Protein AF-A0A9P0NUG5-F1 (afdb_monomer_lite)

Structure (mmCIF, N/CA/C/O backbone):
data_AF-A0A9P0NUG5-F1
#
_entry.id   AF-A0A9P0NUG5-F1
#
loop_
_atom_site.group_PDB
_atom_site.id
_atom_site.type_symbol
_atom_site.label_atom_id
_atom_site.label_alt_id
_atom_site.label_comp_id
_atom_site.label_asym_id
_atom_site.label_entity_id
_atom_site.label_seq_id
_atom_site.pdbx_PDB_ins_code
_atom_site.Cartn_x
_atom_site.Cartn_y
_atom_site.Cartn_z
_atom_site.occupancy
_atom_site.B_iso_or_equiv
_atom_site.auth_seq_id
_atom_site.auth_comp_id
_atom_site.auth_asym_id
_atom_site.auth_atom_id
_atom_site.pdbx_PDB_model_num
ATOM 1 N N . MET A 1 1 ? 1.525 -8.574 14.057 1.00 65.56 1 MET A N 1
ATOM 2 C CA . MET A 1 1 ? 1.616 -7.328 13.259 1.00 65.56 1 MET A CA 1
ATOM 3 C C . MET A 1 1 ? 2.866 -7.326 12.382 1.00 65.56 1 MET A C 1
ATOM 5 O O . MET A 1 1 ? 2.707 -7.201 11.180 1.00 65.56 1 MET A O 1
ATOM 9 N N . ILE A 1 2 ? 4.052 -7.615 12.934 1.00 89.06 2 ILE A N 1
ATOM 10 C CA . ILE A 1 2 ? 5.347 -7.604 12.219 1.00 89.06 2 ILE A CA 1
ATOM 11 C C . ILE A 1 2 ? 5.362 -8.439 10.918 1.00 89.06 2 ILE A C 1
ATOM 13 O O . ILE A 1 2 ? 5.774 -7.928 9.884 1.00 89.06 2 ILE A O 1
ATOM 17 N N . TYR A 1 3 ? 4.870 -9.689 10.926 1.00 93.25 3 TYR A N 1
A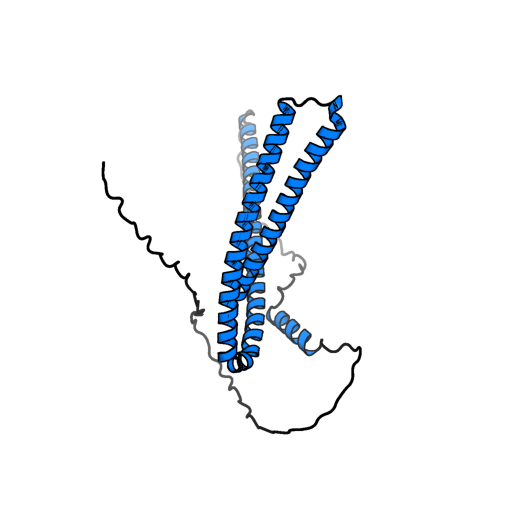TOM 18 C CA . TYR A 1 3 ? 4.825 -10.510 9.700 1.00 93.25 3 TYR A CA 1
ATOM 19 C C . TYR A 1 3 ? 3.891 -9.932 8.628 1.00 93.25 3 TYR A C 1
ATOM 21 O O . TYR A 1 3 ? 4.304 -9.765 7.487 1.00 93.25 3 TYR A O 1
ATOM 29 N N . LYS A 1 4 ? 2.651 -9.570 8.997 1.00 94.31 4 LYS A N 1
ATOM 30 C CA . LYS A 1 4 ? 1.680 -8.980 8.056 1.00 94.31 4 LYS A CA 1
ATOM 31 C C . LYS A 1 4 ? 2.206 -7.681 7.435 1.00 94.31 4 LYS A C 1
ATOM 33 O O . LYS A 1 4 ? 1.981 -7.439 6.255 1.00 94.31 4 LYS A O 1
ATOM 38 N N . GLU A 1 5 ? 2.914 -6.865 8.213 1.00 95.31 5 GLU A N 1
ATOM 39 C CA . GLU A 1 5 ? 3.549 -5.638 7.731 1.00 95.31 5 GLU A CA 1
ATOM 40 C C . GLU A 1 5 ? 4.697 -5.935 6.757 1.00 95.31 5 GLU A C 1
ATOM 42 O O . GLU A 1 5 ? 4.674 -5.444 5.630 1.00 95.31 5 GLU A O 1
ATOM 47 N N . ALA A 1 6 ? 5.632 -6.816 7.128 1.00 95.00 6 ALA A N 1
ATOM 48 C CA . ALA A 1 6 ? 6.731 -7.229 6.253 1.00 95.00 6 ALA A CA 1
ATOM 49 C C . ALA A 1 6 ? 6.233 -7.878 4.946 1.00 95.00 6 ALA A C 1
ATOM 51 O O . ALA A 1 6 ? 6.760 -7.601 3.867 1.00 95.00 6 ALA A O 1
ATOM 52 N N . GLN A 1 7 ? 5.174 -8.689 5.022 1.00 96.12 7 GLN A N 1
ATOM 53 C CA . GLN A 1 7 ? 4.516 -9.289 3.864 1.00 96.12 7 GLN A CA 1
ATOM 54 C C . GLN A 1 7 ? 3.887 -8.218 2.964 1.00 96.12 7 GLN A C 1
ATOM 56 O O . GLN A 1 7 ? 4.091 -8.240 1.748 1.00 96.12 7 GLN A O 1
ATOM 61 N N . ALA A 1 8 ? 3.160 -7.256 3.540 1.00 97.38 8 ALA A N 1
ATOM 62 C CA . ALA A 1 8 ? 2.558 -6.159 2.789 1.00 97.38 8 ALA A CA 1
ATOM 63 C C . ALA A 1 8 ? 3.622 -5.284 2.107 1.00 97.38 8 ALA A C 1
ATOM 65 O O . ALA A 1 8 ? 3.451 -4.897 0.952 1.00 97.38 8 ALA A O 1
ATOM 66 N N . GLU A 1 9 ? 4.737 -4.992 2.779 1.00 96.44 9 GLU A N 1
ATOM 67 C CA . GLU A 1 9 ? 5.870 -4.273 2.189 1.00 96.44 9 GLU A CA 1
ATOM 68 C C . GLU A 1 9 ? 6.534 -5.058 1.056 1.00 96.44 9 GLU A C 1
ATOM 70 O O . GLU A 1 9 ? 6.817 -4.486 0.003 1.00 96.44 9 GLU A O 1
ATOM 75 N N . CYS A 1 10 ? 6.738 -6.366 1.234 1.00 97.56 10 CYS A N 1
ATOM 76 C CA . CYS A 1 10 ? 7.278 -7.236 0.195 1.00 97.56 10 CYS A CA 1
ATOM 77 C C . CYS A 1 10 ? 6.372 -7.252 -1.044 1.00 97.56 10 CYS A C 1
ATOM 79 O O . CYS A 1 10 ? 6.857 -7.093 -2.165 1.00 97.56 10 CYS A O 1
ATOM 81 N N . GLN A 1 11 ? 5.054 -7.376 -0.860 1.00 97.69 11 GLN A N 1
ATOM 82 C CA . GLN A 1 11 ? 4.080 -7.315 -1.953 1.00 97.69 11 GLN A CA 1
ATOM 83 C C . GLN A 1 11 ? 4.097 -5.953 -2.657 1.00 97.69 11 GLN A C 1
ATOM 85 O O . GLN A 1 11 ? 4.064 -5.889 -3.888 1.00 97.69 11 GLN A O 1
ATOM 90 N N . ARG A 1 12 ? 4.206 -4.860 -1.893 1.00 98.06 12 ARG A N 1
ATOM 91 C CA . ARG A 1 12 ? 4.305 -3.499 -2.436 1.00 98.06 12 ARG A CA 1
ATOM 92 C C . ARG A 1 12 ? 5.574 -3.331 -3.275 1.00 98.06 12 ARG A C 1
ATOM 94 O O . ARG A 1 12 ? 5.495 -2.851 -4.403 1.00 98.06 12 ARG A O 1
ATOM 101 N N . ALA A 1 13 ? 6.721 -3.792 -2.774 1.00 97.75 13 ALA A N 1
ATOM 102 C CA . ALA A 1 13 ? 7.990 -3.771 -3.499 1.00 97.75 13 ALA A CA 1
ATOM 103 C C . ALA A 1 13 ? 7.951 -4.653 -4.761 1.00 97.75 13 ALA A C 1
ATOM 105 O O . ALA A 1 13 ? 8.431 -4.243 -5.817 1.00 97.75 13 ALA A O 1
ATOM 106 N N . ALA A 1 14 ? 7.306 -5.823 -4.696 1.00 98.19 14 ALA A N 1
ATOM 107 C CA . ALA A 1 14 ? 7.096 -6.691 -5.854 1.00 98.19 14 ALA A CA 1
ATOM 108 C C . ALA A 1 14 ? 6.248 -6.008 -6.940 1.00 98.19 14 ALA A C 1
ATOM 110 O O . ALA A 1 14 ? 6.563 -6.095 -8.128 1.00 98.19 14 ALA A O 1
ATOM 111 N N . ALA A 1 15 ? 5.178 -5.309 -6.545 1.00 98.25 15 ALA A N 1
ATOM 112 C CA . ALA A 1 15 ? 4.336 -4.552 -7.467 1.00 98.25 15 ALA A CA 1
ATOM 113 C C . ALA A 1 15 ? 5.106 -3.397 -8.129 1.00 98.25 15 ALA A C 1
ATOM 115 O O . ALA A 1 15 ? 4.985 -3.197 -9.339 1.00 98.25 15 ALA A O 1
ATOM 116 N N . LEU A 1 16 ? 5.941 -2.683 -7.364 1.00 98.06 16 LEU A N 1
ATOM 117 C CA . LEU A 1 16 ? 6.812 -1.630 -7.892 1.00 98.06 16 LEU A CA 1
ATOM 118 C C . LEU A 1 16 ? 7.826 -2.179 -8.897 1.00 98.06 16 LEU A C 1
ATOM 120 O O . LEU A 1 16 ? 7.937 -1.633 -9.991 1.00 98.06 16 LEU A O 1
ATOM 124 N N . TYR A 1 17 ? 8.487 -3.296 -8.585 1.00 98.44 17 TYR A N 1
ATOM 125 C CA . TYR A 1 17 ? 9.415 -3.944 -9.512 1.00 98.44 17 TYR A CA 1
ATOM 126 C C . TYR A 1 17 ? 8.726 -4.373 -10.816 1.00 98.44 17 TYR A C 1
ATOM 128 O O . TYR A 1 17 ? 9.234 -4.105 -11.904 1.00 98.44 17 TYR A O 1
ATOM 136 N N . LYS A 1 18 ? 7.528 -4.971 -10.736 1.00 98.12 18 LYS A N 1
ATOM 137 C CA . LYS A 1 18 ? 6.731 -5.323 -11.925 1.00 98.12 18 LYS A CA 1
ATOM 138 C C . LYS A 1 18 ? 6.379 -4.094 -12.763 1.00 98.12 18 LYS A C 1
ATOM 140 O O . LYS A 1 18 ? 6.489 -4.137 -13.987 1.00 98.12 18 LYS A O 1
ATOM 145 N N . LYS A 1 19 ? 5.984 -2.995 -12.113 1.00 98.38 19 LYS A N 1
ATOM 146 C CA . LYS A 1 19 ? 5.697 -1.726 -12.790 1.00 98.38 19 LYS A CA 1
ATOM 147 C C . LYS A 1 19 ? 6.946 -1.174 -13.481 1.00 98.38 19 LYS A C 1
ATOM 149 O O . LYS A 1 19 ? 6.876 -0.872 -14.668 1.00 98.38 19 LYS A O 1
ATOM 154 N N . ALA A 1 20 ? 8.079 -1.093 -12.782 1.00 98.12 20 ALA A N 1
ATOM 155 C CA . ALA A 1 20 ? 9.349 -0.622 -13.337 1.00 98.12 20 ALA A CA 1
ATOM 156 C C . ALA A 1 20 ? 9.814 -1.496 -14.514 1.00 98.12 20 ALA A C 1
ATOM 158 O O . ALA A 1 20 ? 10.244 -0.983 -15.546 1.00 98.12 20 ALA A O 1
ATOM 159 N N . HIS A 1 21 ? 9.629 -2.815 -14.413 1.00 98.00 21 HIS A N 1
ATOM 160 C CA . HIS A 1 21 ? 9.889 -3.741 -15.509 1.00 98.00 21 HIS A CA 1
ATOM 161 C C . HIS A 1 21 ? 9.030 -3.441 -16.744 1.00 98.00 21 HIS A C 1
ATOM 163 O O . HIS A 1 21 ? 9.550 -3.420 -17.860 1.00 98.00 21 HIS A O 1
ATOM 169 N N . GLY A 1 22 ? 7.731 -3.192 -16.555 1.00 97.94 22 GLY A N 1
ATOM 170 C CA . GLY A 1 22 ? 6.824 -2.801 -17.635 1.00 97.94 22 GLY A CA 1
ATOM 171 C C . GLY A 1 22 ? 7.215 -1.472 -18.287 1.00 97.94 22 GLY A C 1
ATOM 172 O O . GLY A 1 22 ? 7.243 -1.380 -19.510 1.00 97.94 22 GLY A O 1
ATOM 173 N N . VAL A 1 23 ? 7.590 -0.469 -17.488 1.00 98.00 23 VAL A N 1
ATOM 174 C CA . VAL A 1 23 ? 8.047 0.840 -17.989 1.00 98.00 23 VAL A CA 1
ATOM 175 C C . VAL A 1 23 ? 9.317 0.700 -18.826 1.00 98.00 23 VAL A C 1
ATOM 177 O O . VAL A 1 23 ? 9.388 1.242 -19.924 1.00 98.00 23 VAL A O 1
ATOM 180 N N . HIS A 1 24 ? 10.299 -0.066 -18.353 1.00 98.25 24 HIS A N 1
ATOM 181 C CA . HIS A 1 24 ? 11.524 -0.315 -19.106 1.00 98.25 24 HIS A CA 1
ATOM 182 C C . HIS A 1 24 ? 11.261 -1.073 -20.421 1.00 98.25 24 HIS A C 1
ATOM 184 O O . HIS A 1 24 ? 11.857 -0.743 -21.446 1.00 98.25 24 HIS A O 1
ATOM 190 N N . ALA A 1 25 ? 10.346 -2.049 -20.423 1.00 98.00 25 ALA A N 1
ATOM 191 C CA . ALA A 1 25 ? 9.944 -2.740 -21.649 1.00 98.00 25 ALA A CA 1
ATOM 192 C C . ALA A 1 25 ? 9.296 -1.776 -22.662 1.00 98.00 25 ALA A C 1
ATOM 194 O O . ALA A 1 25 ? 9.710 -1.747 -23.818 1.00 98.00 25 ALA A O 1
ATOM 195 N N . ALA A 1 26 ? 8.364 -0.931 -22.213 1.00 97.38 26 ALA A N 1
ATOM 196 C CA . ALA A 1 26 ? 7.718 0.077 -23.056 1.00 97.38 26 ALA A CA 1
ATOM 197 C C . ALA A 1 26 ? 8.706 1.137 -23.581 1.00 97.38 26 ALA A C 1
ATOM 199 O O . ALA A 1 26 ? 8.614 1.569 -24.730 1.00 97.38 26 ALA A O 1
ATOM 200 N N . ALA A 1 27 ? 9.686 1.544 -22.768 1.00 96.81 27 ALA A N 1
ATOM 201 C CA . ALA A 1 27 ? 10.736 2.467 -23.194 1.00 96.81 27 ALA A CA 1
ATOM 202 C C . ALA A 1 27 ? 11.602 1.856 -24.309 1.00 96.81 27 ALA A C 1
ATOM 204 O O . ALA A 1 27 ? 11.884 2.524 -25.303 1.00 96.81 27 ALA A O 1
ATOM 205 N N . LYS A 1 28 ? 11.973 0.573 -24.185 1.00 97.38 28 LYS A N 1
ATOM 206 C CA . LYS A 1 28 ? 12.703 -0.155 -25.235 1.00 97.38 28 LYS A CA 1
ATOM 207 C C . LYS A 1 28 ? 11.899 -0.283 -26.522 1.00 97.38 28 LYS A C 1
ATOM 209 O O . LYS A 1 28 ? 12.444 -0.059 -27.597 1.00 97.38 28 LYS A O 1
ATOM 214 N N . GLU A 1 29 ? 10.614 -0.601 -26.412 1.00 96.38 29 GLU A N 1
ATOM 215 C CA . GLU A 1 29 ? 9.709 -0.655 -27.561 1.00 96.38 29 GLU A CA 1
ATOM 216 C C . GLU A 1 29 ? 9.595 0.712 -28.249 1.00 96.38 29 GLU A C 1
ATOM 218 O O . GLU A 1 29 ? 9.634 0.790 -29.471 1.00 96.38 29 GLU A O 1
ATOM 223 N N . THR A 1 30 ? 9.552 1.803 -27.479 1.00 94.19 30 THR A N 1
ATOM 224 C CA . THR A 1 30 ? 9.513 3.168 -28.027 1.00 94.19 30 THR A CA 1
ATOM 225 C C . THR A 1 30 ? 10.749 3.477 -28.876 1.00 94.19 30 THR A C 1
ATOM 227 O O . THR A 1 30 ? 10.608 4.027 -29.966 1.00 94.19 30 THR A O 1
ATOM 230 N N . VAL A 1 31 ? 11.948 3.104 -28.408 1.00 94.38 31 VAL A N 1
ATOM 231 C CA . VAL A 1 31 ? 13.190 3.265 -29.187 1.00 94.38 31 VAL A CA 1
ATOM 232 C C . VAL A 1 31 ? 13.157 2.389 -30.437 1.00 94.38 31 VAL A C 1
ATOM 234 O O . VAL A 1 31 ? 13.387 2.895 -31.530 1.00 94.38 31 VAL A O 1
ATOM 237 N N . ALA A 1 32 ? 12.792 1.113 -30.301 1.00 94.50 32 ALA A N 1
ATOM 238 C CA . ALA A 1 32 ? 12.730 0.185 -31.429 1.00 94.50 32 ALA A CA 1
ATOM 239 C C . ALA A 1 32 ? 11.743 0.643 -32.520 1.00 94.50 32 ALA A C 1
ATOM 241 O O . ALA A 1 32 ? 12.058 0.586 -33.706 1.00 94.50 32 ALA A O 1
ATOM 242 N N . LEU A 1 33 ? 10.567 1.150 -32.135 1.00 93.06 33 LEU A N 1
ATOM 243 C CA . LEU A 1 33 ? 9.580 1.696 -33.070 1.00 93.06 33 LEU A CA 1
ATOM 244 C C . LEU A 1 33 ? 10.059 2.999 -33.719 1.00 93.06 33 LEU A C 1
ATOM 246 O O . LEU A 1 33 ? 9.789 3.228 -34.898 1.00 93.06 33 LEU A O 1
ATOM 250 N N . ALA A 1 34 ? 10.761 3.856 -32.973 1.00 90.12 34 ALA A N 1
ATOM 251 C CA . ALA A 1 34 ? 11.347 5.075 -33.524 1.00 90.12 34 ALA A CA 1
ATOM 252 C C . ALA A 1 34 ? 12.429 4.751 -34.567 1.00 90.12 34 ALA A C 1
ATOM 254 O O . ALA A 1 34 ? 12.426 5.335 -35.651 1.00 90.12 34 ALA A O 1
ATOM 255 N N . GLU A 1 35 ? 13.302 3.783 -34.273 1.00 90.19 35 GLU A N 1
ATOM 256 C CA . GLU A 1 35 ? 14.305 3.273 -35.210 1.00 90.19 35 GLU A CA 1
ATOM 257 C C . GLU A 1 35 ? 13.640 2.666 -36.447 1.00 90.19 35 GLU A C 1
ATOM 259 O O . GLU A 1 35 ? 13.972 3.054 -37.563 1.00 90.19 35 GLU A O 1
ATOM 264 N N . GLN A 1 36 ? 12.652 1.782 -36.272 1.00 91.94 36 GLN A N 1
ATOM 265 C CA . GLN A 1 36 ? 11.925 1.163 -37.382 1.00 91.94 36 GLN A CA 1
ATOM 266 C C . GLN A 1 36 ? 11.295 2.210 -38.309 1.00 91.94 36 GLN A C 1
ATOM 268 O O . GLN A 1 36 ? 11.502 2.157 -39.520 1.00 91.94 36 GLN A O 1
ATOM 273 N N . ARG A 1 37 ? 10.579 3.197 -37.758 1.00 88.81 37 ARG A N 1
ATOM 274 C CA . ARG A 1 37 ? 9.955 4.259 -38.563 1.00 88.81 37 ARG A CA 1
ATOM 275 C C . ARG A 1 37 ? 10.974 5.108 -39.312 1.00 88.81 37 ARG A C 1
ATOM 277 O O . ARG A 1 37 ? 10.716 5.518 -40.439 1.00 88.81 37 ARG A O 1
ATOM 284 N N . PHE A 1 38 ? 12.129 5.364 -38.703 1.00 87.62 38 PHE A N 1
ATOM 285 C CA . PHE A 1 38 ? 13.215 6.060 -39.384 1.00 87.62 38 PHE A CA 1
ATOM 286 C C . PHE A 1 38 ? 13.778 5.232 -40.542 1.00 87.62 38 PHE A C 1
ATOM 288 O O . PHE A 1 38 ? 14.060 5.787 -41.598 1.00 87.62 38 PHE A O 1
ATOM 295 N N . LEU A 1 39 ? 13.902 3.907 -40.378 1.00 87.38 39 LEU A N 1
ATOM 296 C CA . LEU A 1 39 ? 14.322 3.005 -41.454 1.00 87.38 39 LEU A CA 1
ATOM 297 C C . LEU A 1 39 ? 13.317 2.964 -42.615 1.00 87.38 39 LEU A C 1
ATOM 299 O O . LEU A 1 39 ? 13.739 2.939 -43.768 1.00 87.38 39 LEU A O 1
ATOM 303 N N . GLU A 1 40 ? 12.019 2.956 -42.311 1.00 89.56 40 GLU A N 1
ATOM 304 C CA . GLU A 1 40 ? 10.932 2.923 -43.299 1.00 89.56 40 GLU A CA 1
ATOM 305 C C . GLU A 1 40 ? 10.834 4.225 -44.112 1.00 89.56 40 GLU A C 1
ATOM 307 O O . GLU A 1 40 ? 10.564 4.172 -45.307 1.00 89.56 40 GLU A O 1
ATOM 312 N N . ASN A 1 41 ? 11.128 5.378 -43.499 1.00 85.94 41 ASN A N 1
ATOM 313 C CA . ASN A 1 41 ? 11.047 6.700 -44.134 1.00 85.94 41 ASN A CA 1
ATOM 314 C C . ASN A 1 41 ? 12.420 7.279 -44.523 1.00 85.94 41 ASN A C 1
ATOM 316 O O . ASN A 1 41 ? 12.572 8.498 -44.604 1.00 85.94 41 ASN A O 1
ATOM 320 N N . ARG A 1 42 ? 13.433 6.434 -44.765 1.00 79.56 42 ARG A N 1
ATOM 321 C CA . ARG A 1 42 ? 14.815 6.870 -45.076 1.00 79.56 42 ARG A CA 1
ATOM 322 C C . ARG A 1 42 ? 14.932 7.814 -46.274 1.00 79.56 42 ARG A C 1
ATOM 324 O O . ARG A 1 42 ? 15.875 8.597 -46.326 1.00 79.56 42 ARG A O 1
ATOM 331 N N . ASP A 1 43 ? 14.005 7.723 -47.223 1.00 80.00 43 ASP A N 1
ATOM 332 C CA . ASP A 1 43 ? 14.013 8.551 -48.432 1.00 80.00 43 ASP A CA 1
ATOM 333 C C . ASP A 1 43 ? 13.468 9.970 -48.174 1.00 80.00 43 ASP A C 1
ATOM 335 O O . ASP A 1 43 ? 13.821 10.910 -48.886 1.00 80.00 43 ASP A O 1
ATOM 339 N N . GLU A 1 44 ? 12.645 10.144 -47.133 1.00 80.56 44 GLU A N 1
ATOM 340 C CA . GLU A 1 44 ? 12.032 11.426 -46.757 1.00 80.56 44 GLU A CA 1
ATOM 341 C C . GLU A 1 44 ? 12.713 12.075 -45.546 1.00 80.56 44 GLU A C 1
ATOM 343 O O . GLU A 1 44 ? 12.769 13.302 -45.442 1.00 80.56 44 GLU A O 1
ATOM 348 N N . TRP A 1 45 ? 13.211 11.272 -44.604 1.00 80.88 45 TRP A N 1
ATOM 349 C CA . TRP A 1 45 ? 13.761 11.744 -43.336 1.00 80.88 45 TRP A CA 1
ATOM 350 C C . TRP A 1 45 ? 15.288 11.712 -43.364 1.00 80.88 45 TRP A C 1
ATOM 352 O O . TRP A 1 45 ? 15.908 10.685 -43.627 1.00 80.88 45 TRP A O 1
ATOM 362 N N . GLN A 1 46 ? 15.904 12.851 -43.046 1.00 79.00 46 GLN A N 1
ATOM 363 C CA . GLN A 1 46 ? 17.351 12.960 -42.876 1.00 79.00 46 GLN A CA 1
ATOM 364 C C . GLN A 1 46 ? 17.726 12.729 -41.410 1.00 79.00 46 GLN A C 1
ATOM 366 O O . GLN A 1 46 ? 16.974 13.081 -40.503 1.00 79.00 46 GLN A O 1
ATOM 371 N N . PHE A 1 47 ? 18.912 12.166 -41.172 1.00 81.12 47 PHE A N 1
ATOM 372 C CA . PHE A 1 47 ? 19.500 12.103 -39.832 1.00 81.12 47 PHE A CA 1
ATOM 373 C C . PHE A 1 47 ? 20.002 13.504 -39.444 1.00 81.12 47 PHE A C 1
ATOM 375 O O . PHE A 1 47 ? 21.169 13.838 -39.644 1.00 81.12 47 PHE A O 1
ATOM 382 N N . ASP A 1 48 ? 19.094 14.358 -38.981 1.00 89.25 48 ASP A N 1
ATOM 383 C CA . ASP A 1 48 ? 19.380 15.736 -38.594 1.00 89.25 48 ASP A CA 1
ATOM 384 C C . ASP A 1 48 ? 19.611 15.882 -37.078 1.00 89.25 48 ASP A C 1
ATOM 386 O O . ASP A 1 48 ? 19.486 14.933 -36.298 1.00 89.25 48 ASP A O 1
ATOM 390 N N . ASN A 1 49 ? 19.975 17.092 -36.641 1.00 90.06 49 ASN A N 1
ATOM 391 C CA . ASN A 1 49 ? 20.237 17.357 -35.224 1.00 90.06 49 ASN A CA 1
ATOM 392 C C . ASN A 1 49 ? 19.000 17.108 -34.341 1.00 90.06 49 ASN A C 1
ATOM 394 O O . ASN A 1 49 ? 19.147 16.609 -33.229 1.00 90.06 49 ASN A O 1
ATOM 398 N N . ALA A 1 50 ? 17.789 17.398 -34.830 1.00 89.62 50 ALA A N 1
ATOM 399 C CA . ALA A 1 50 ? 16.558 17.204 -34.064 1.00 89.62 50 ALA A CA 1
ATOM 400 C C . ALA A 1 50 ? 16.248 15.713 -33.847 1.00 89.62 50 ALA A C 1
ATOM 402 O O . ALA A 1 50 ? 15.838 15.306 -32.755 1.00 89.62 50 ALA A O 1
ATOM 403 N N . TRP A 1 51 ? 16.482 14.875 -34.860 1.00 88.25 51 TRP A N 1
ATOM 404 C CA . TRP A 1 51 ? 16.309 13.432 -34.742 1.00 88.25 51 TRP A CA 1
ATOM 405 C C . TRP A 1 51 ? 17.380 12.793 -33.851 1.00 88.25 51 TRP A C 1
ATOM 407 O O . TRP A 1 51 ? 17.065 11.944 -33.015 1.00 88.25 51 TRP A O 1
ATOM 417 N N . GLN A 1 52 ? 18.630 13.253 -33.951 1.00 91.44 52 GLN A N 1
ATOM 418 C CA . GLN A 1 52 ? 19.703 12.815 -33.057 1.00 91.44 52 GLN A CA 1
ATOM 419 C C . GLN A 1 52 ? 19.390 13.153 -31.588 1.00 91.44 52 GLN A C 1
ATOM 421 O O . GLN A 1 52 ? 19.571 12.311 -30.706 1.00 91.44 52 GLN A O 1
ATOM 426 N N . GLU A 1 53 ? 18.874 14.353 -31.310 1.00 93.19 53 GLU A N 1
ATOM 427 C CA . GLU A 1 53 ? 18.422 14.749 -29.969 1.00 93.19 53 GLU A CA 1
ATOM 428 C C . GLU A 1 53 ? 17.259 13.881 -29.464 1.00 93.19 53 GLU A C 1
ATOM 430 O O . GLU A 1 53 ? 17.285 13.429 -28.315 1.00 93.19 53 GLU A O 1
ATOM 435 N N . MET A 1 54 ? 16.274 13.577 -30.319 1.00 92.69 54 MET A N 1
ATOM 436 C CA . MET A 1 54 ? 15.169 12.671 -29.982 1.00 92.69 54 MET A CA 1
ATOM 437 C C . MET A 1 54 ? 15.682 11.287 -29.563 1.00 92.69 54 MET A C 1
ATOM 439 O O . MET A 1 54 ? 15.273 10.767 -28.520 1.00 92.69 54 MET A O 1
ATOM 443 N N . LEU A 1 55 ? 16.586 10.697 -30.351 1.00 91.06 55 LEU A N 1
ATOM 444 C CA . LEU A 1 55 ? 17.134 9.368 -30.080 1.00 91.06 55 LEU A CA 1
ATOM 445 C C . LEU A 1 55 ? 17.986 9.358 -28.807 1.00 91.06 55 LEU A C 1
ATOM 447 O O . LEU A 1 55 ? 17.875 8.435 -27.997 1.00 91.06 55 LEU A O 1
ATOM 451 N N . ASN A 1 56 ? 18.777 10.409 -28.580 1.00 93.94 56 ASN A N 1
ATOM 452 C CA . ASN A 1 56 ? 19.542 10.580 -27.347 1.00 93.94 56 ASN A CA 1
ATOM 453 C C . ASN A 1 56 ? 18.620 10.626 -26.122 1.00 93.94 56 ASN A C 1
ATOM 455 O O . ASN A 1 56 ? 18.858 9.912 -25.147 1.00 93.94 56 ASN A O 1
ATOM 459 N N . HIS A 1 57 ? 17.530 11.398 -26.180 1.00 95.12 57 HIS A N 1
ATOM 460 C CA . HIS A 1 57 ? 16.542 11.445 -25.102 1.00 95.12 57 HIS A CA 1
ATOM 461 C C . HIS A 1 57 ? 15.841 10.106 -24.876 1.00 95.12 57 HIS A C 1
ATOM 463 O O . HIS A 1 57 ? 15.660 9.695 -23.728 1.00 95.12 57 HIS A O 1
ATOM 469 N N . ALA A 1 58 ? 15.447 9.413 -25.943 1.00 94.56 58 ALA A N 1
ATOM 470 C CA . ALA A 1 58 ? 14.820 8.103 -25.831 1.00 94.56 58 ALA A CA 1
ATOM 471 C C . ALA A 1 58 ? 15.787 7.072 -25.215 1.00 94.56 58 ALA A C 1
ATOM 473 O O . ALA A 1 58 ? 15.401 6.316 -24.323 1.00 94.56 58 ALA A O 1
ATOM 474 N N . THR A 1 59 ? 17.064 7.116 -25.599 1.00 94.44 59 THR A N 1
ATOM 475 C CA . THR A 1 59 ? 18.131 6.267 -25.046 1.00 94.44 59 THR A CA 1
ATOM 476 C C . THR A 1 59 ? 18.385 6.560 -23.567 1.00 94.44 59 THR A C 1
ATOM 478 O O . THR A 1 59 ? 18.462 5.630 -22.763 1.00 94.44 59 THR A O 1
ATOM 481 N N . MET A 1 60 ? 18.445 7.840 -23.179 1.00 96.19 60 MET A N 1
ATOM 482 C CA . MET A 1 60 ? 18.520 8.250 -21.772 1.00 96.19 60 MET A CA 1
ATOM 483 C C . MET A 1 60 ? 17.351 7.680 -20.964 1.00 96.19 60 MET A C 1
ATOM 485 O O . MET A 1 60 ? 17.574 7.066 -19.927 1.00 96.19 60 MET A O 1
ATOM 489 N N . LYS A 1 61 ? 16.115 7.792 -21.469 1.00 96.94 61 LYS A N 1
ATOM 490 C CA . LYS A 1 61 ? 14.924 7.253 -20.791 1.00 96.94 61 LYS A CA 1
ATOM 491 C C . LYS A 1 61 ? 14.959 5.734 -20.633 1.00 96.94 61 LYS A C 1
ATOM 493 O O . LYS A 1 61 ? 14.517 5.222 -19.608 1.00 96.94 61 LYS A O 1
ATOM 498 N N . VAL A 1 62 ? 15.484 4.997 -21.616 1.00 97.88 62 VAL A N 1
ATOM 499 C CA . VAL A 1 62 ? 15.688 3.543 -21.485 1.00 97.88 62 VAL A CA 1
ATOM 500 C C . VAL A 1 62 ? 16.704 3.237 -20.386 1.00 97.88 62 VAL A C 1
ATOM 502 O O . VAL A 1 62 ? 16.485 2.321 -19.594 1.00 97.88 62 VAL A O 1
ATOM 505 N N . MET A 1 63 ? 17.789 4.010 -20.310 1.00 97.62 63 MET A N 1
ATOM 506 C CA . MET A 1 63 ? 18.814 3.851 -19.279 1.00 97.62 63 MET A CA 1
ATOM 507 C C . MET A 1 63 ? 18.271 4.162 -17.877 1.00 97.62 63 MET A C 1
ATOM 509 O O . MET A 1 63 ? 18.479 3.373 -16.957 1.00 97.62 63 MET A O 1
ATOM 513 N N . GLU A 1 64 ? 17.523 5.257 -17.723 1.00 97.88 64 GLU A N 1
ATOM 514 C CA . GLU A 1 64 ? 16.829 5.618 -16.481 1.00 97.88 64 GLU A CA 1
ATOM 515 C C . GLU A 1 64 ? 15.851 4.517 -16.049 1.00 97.88 64 GLU A C 1
ATOM 517 O O . GLU A 1 64 ? 15.871 4.082 -14.897 1.00 97.88 64 GLU A O 1
ATOM 522 N N . ALA A 1 65 ? 15.041 4.004 -16.980 1.00 97.88 65 ALA A N 1
ATOM 523 C CA . ALA A 1 65 ? 14.083 2.942 -16.693 1.00 97.88 65 ALA A CA 1
ATOM 524 C C . ALA A 1 65 ? 14.762 1.611 -16.316 1.00 97.88 65 ALA A C 1
ATOM 526 O O . ALA A 1 65 ? 14.255 0.887 -15.457 1.00 97.88 65 ALA A O 1
ATOM 527 N N . GLU A 1 66 ? 15.909 1.276 -16.919 1.00 97.88 66 GLU A N 1
ATOM 528 C CA . GLU A 1 66 ? 16.692 0.098 -16.521 1.00 97.88 66 GLU A CA 1
ATOM 529 C C . GLU A 1 66 ? 17.320 0.285 -15.131 1.00 97.88 66 GLU A C 1
ATOM 531 O O . GLU A 1 66 ? 17.318 -0.658 -14.336 1.00 97.88 66 GLU A O 1
ATOM 536 N N . ASN A 1 67 ? 17.793 1.492 -14.796 1.00 98.00 67 ASN A N 1
ATOM 537 C CA . ASN A 1 67 ? 18.291 1.785 -13.452 1.00 98.00 67 ASN A CA 1
ATOM 538 C C . ASN A 1 67 ? 17.182 1.641 -12.395 1.00 98.00 67 ASN A C 1
ATOM 540 O O . ASN A 1 67 ? 17.360 0.917 -11.416 1.00 98.00 67 ASN A O 1
ATOM 544 N N . GLU A 1 68 ? 16.006 2.227 -12.634 1.00 97.81 68 GLU A N 1
ATOM 545 C CA . GLU A 1 68 ? 14.834 2.122 -11.751 1.00 97.81 68 GLU A CA 1
ATOM 546 C C . GLU A 1 68 ? 14.381 0.660 -11.574 1.00 97.81 68 GLU A C 1
ATOM 548 O O . GLU A 1 68 ? 14.085 0.196 -10.467 1.00 97.81 68 GLU A O 1
ATOM 553 N N . LYS A 1 69 ? 14.375 -0.127 -12.657 1.00 98.25 69 LYS A N 1
ATOM 554 C CA . LYS A 1 69 ? 14.099 -1.571 -12.603 1.00 98.25 69 LYS A CA 1
ATOM 555 C C . LYS A 1 69 ? 15.148 -2.315 -11.769 1.00 98.25 69 LYS A C 1
ATOM 557 O O . LYS A 1 69 ? 14.792 -3.213 -11.004 1.00 98.25 69 LYS A O 1
ATOM 562 N N . ALA A 1 70 ? 16.429 -1.974 -11.897 1.00 98.19 70 ALA A N 1
ATOM 563 C CA . ALA A 1 70 ? 17.491 -2.600 -11.117 1.00 98.19 70 ALA A CA 1
ATOM 564 C C . ALA A 1 70 ? 17.387 -2.249 -9.622 1.00 98.19 70 ALA A C 1
ATOM 566 O O . ALA A 1 70 ? 17.520 -3.130 -8.771 1.00 98.19 70 ALA A O 1
ATOM 567 N N . GLU A 1 71 ? 17.124 -0.988 -9.284 1.00 97.94 71 GLU A N 1
ATOM 568 C CA . GLU A 1 71 ? 16.945 -0.530 -7.902 1.00 97.94 71 GLU A CA 1
ATOM 569 C C . GLU A 1 71 ? 15.712 -1.152 -7.241 1.00 97.94 71 GLU A C 1
ATOM 571 O O . GLU A 1 71 ? 15.834 -1.772 -6.179 1.00 97.94 71 GLU A O 1
ATOM 576 N N . SER A 1 72 ? 14.553 -1.090 -7.901 1.00 97.75 72 SER A N 1
ATOM 577 C CA . SER A 1 72 ? 13.321 -1.724 -7.414 1.00 97.75 72 SER A CA 1
ATOM 578 C C . SER A 1 72 ? 13.459 -3.246 -7.281 1.00 97.75 72 SER A C 1
ATOM 580 O O . SER A 1 72 ? 12.933 -3.832 -6.333 1.00 97.75 72 SER A O 1
ATOM 582 N N . GLY A 1 73 ? 14.233 -3.893 -8.160 1.00 98.06 73 GLY A N 1
ATOM 583 C CA . GLY A 1 73 ? 14.559 -5.317 -8.060 1.00 98.06 73 GLY A CA 1
ATOM 584 C C . GLY A 1 73 ? 15.384 -5.655 -6.816 1.00 98.06 73 GLY A C 1
ATOM 585 O O . GLY A 1 73 ? 15.052 -6.598 -6.091 1.00 98.06 73 GLY A O 1
ATOM 586 N N . ARG A 1 74 ? 16.421 -4.859 -6.518 1.00 98.25 74 ARG A N 1
ATOM 587 C CA . ARG A 1 74 ? 17.233 -5.021 -5.297 1.00 98.25 74 ARG A CA 1
ATOM 588 C C . ARG A 1 74 ? 16.403 -4.796 -4.033 1.00 98.25 74 ARG A C 1
ATOM 590 O O . ARG A 1 74 ? 16.556 -5.546 -3.071 1.00 98.25 74 ARG A O 1
ATOM 597 N N . GLU A 1 75 ? 15.527 -3.790 -4.023 1.00 97.75 75 GLU A N 1
ATOM 598 C CA . GLU A 1 75 ? 14.648 -3.522 -2.878 1.00 97.75 75 GLU A CA 1
ATOM 599 C C . GLU A 1 75 ? 13.632 -4.644 -2.659 1.00 97.75 75 GLU A C 1
ATOM 601 O O . GLU A 1 75 ? 13.483 -5.118 -1.532 1.00 97.75 75 GLU A O 1
ATOM 606 N N . HIS A 1 76 ? 12.999 -5.144 -3.723 1.00 98.31 76 HIS A N 1
ATOM 607 C CA . HIS A 1 76 ? 12.113 -6.302 -3.629 1.00 98.31 76 HIS A CA 1
ATOM 608 C C . HIS A 1 76 ? 12.838 -7.521 -3.046 1.00 98.31 76 HIS A C 1
ATOM 610 O O . HIS A 1 76 ? 12.330 -8.139 -2.114 1.00 98.31 76 HIS A O 1
ATOM 616 N N . GLN A 1 77 ? 14.049 -7.832 -3.519 1.00 98.19 77 GLN A N 1
ATOM 617 C CA . GLN A 1 77 ? 14.830 -8.953 -2.993 1.00 98.19 77 GLN A CA 1
ATOM 618 C C . GLN A 1 77 ? 15.178 -8.774 -1.508 1.00 98.19 77 GLN A C 1
ATOM 620 O O . GLN A 1 77 ? 15.076 -9.722 -0.726 1.00 98.19 77 GLN A O 1
ATOM 625 N N . ARG A 1 78 ? 15.560 -7.557 -1.101 1.00 98.25 78 ARG A N 1
ATOM 626 C CA . ARG A 1 78 ? 15.834 -7.224 0.302 1.00 98.25 78 ARG A CA 1
ATOM 627 C C . ARG A 1 78 ? 14.600 -7.462 1.176 1.00 98.25 78 ARG A C 1
ATOM 629 O O . ARG A 1 78 ? 14.710 -8.136 2.198 1.00 98.25 78 ARG A O 1
ATOM 636 N N . ARG A 1 79 ? 13.433 -6.949 0.771 1.00 97.69 79 ARG A N 1
ATOM 637 C CA . ARG A 1 79 ? 12.166 -7.120 1.507 1.00 97.69 79 ARG A CA 1
ATOM 638 C C . ARG A 1 79 ? 11.709 -8.574 1.540 1.00 97.69 79 ARG A C 1
ATOM 640 O O . ARG A 1 79 ? 11.276 -9.036 2.589 1.00 97.69 79 ARG A O 1
ATOM 647 N N . ALA A 1 80 ? 11.870 -9.306 0.439 1.00 97.94 80 ALA A N 1
ATOM 648 C CA . ALA A 1 80 ? 11.548 -10.728 0.368 1.00 97.94 80 ALA A CA 1
ATOM 649 C C . ALA A 1 80 ? 12.380 -11.550 1.358 1.00 97.94 80 ALA A C 1
ATOM 651 O O . ALA A 1 80 ? 11.828 -12.396 2.056 1.00 97.94 80 ALA A O 1
ATOM 652 N N . LYS A 1 81 ? 13.681 -11.254 1.486 1.00 98.00 81 LYS A N 1
ATOM 653 C CA . LYS A 1 81 ? 14.541 -11.905 2.481 1.00 98.00 81 LYS A CA 1
ATOM 654 C C . LYS A 1 81 ? 14.066 -11.631 3.909 1.00 98.00 81 LYS A C 1
ATOM 656 O O . LYS A 1 81 ? 13.907 -12.563 4.683 1.00 98.00 81 LYS A O 1
ATOM 661 N N . ILE A 1 82 ? 13.781 -10.369 4.236 1.00 97.00 82 ILE A N 1
ATOM 662 C CA . ILE A 1 82 ? 13.272 -9.992 5.564 1.00 97.00 82 ILE A CA 1
ATOM 663 C C . ILE A 1 82 ? 11.946 -10.706 5.864 1.00 97.00 82 ILE A C 1
ATOM 665 O O . ILE A 1 82 ? 11.759 -11.219 6.964 1.00 97.00 82 ILE A O 1
ATOM 669 N N . CYS A 1 83 ? 11.035 -10.761 4.889 1.00 97.25 83 CYS A N 1
ATOM 670 C CA . CYS A 1 83 ? 9.758 -11.453 5.035 1.00 97.25 83 CYS A CA 1
ATOM 671 C C . CYS A 1 83 ? 9.957 -12.952 5.302 1.00 97.25 83 CYS A C 1
ATOM 673 O O . CYS A 1 83 ? 9.340 -13.477 6.224 1.00 97.25 83 CYS A O 1
ATOM 675 N N . ALA A 1 84 ? 10.849 -13.612 4.557 1.00 97.38 84 ALA A N 1
ATOM 676 C CA . ALA A 1 84 ? 11.168 -15.026 4.748 1.00 97.38 84 ALA A CA 1
ATOM 677 C C . ALA A 1 84 ? 11.777 -15.303 6.135 1.00 97.38 84 ALA A C 1
ATOM 679 O O . ALA A 1 84 ? 11.325 -16.212 6.827 1.00 97.38 84 ALA A O 1
ATOM 680 N N . ASP A 1 85 ? 12.728 -14.476 6.581 1.00 97.06 85 ASP A N 1
ATOM 681 C CA . ASP A 1 85 ? 13.357 -14.608 7.902 1.00 97.06 85 ASP A CA 1
ATOM 682 C C . ASP A 1 85 ? 12.328 -14.450 9.044 1.00 97.06 85 ASP A C 1
ATOM 684 O O . ASP A 1 85 ? 12.417 -15.108 10.083 1.00 97.06 85 ASP A O 1
ATOM 688 N N . ILE A 1 86 ? 11.346 -13.553 8.883 1.00 96.44 86 ILE A N 1
ATOM 689 C CA . ILE A 1 86 ? 10.260 -13.368 9.859 1.00 96.44 86 ILE A CA 1
ATOM 690 C C . ILE A 1 86 ? 9.288 -14.551 9.819 1.00 96.44 86 ILE A C 1
ATOM 692 O O . ILE A 1 86 ? 8.835 -14.983 10.876 1.00 96.44 86 ILE A O 1
ATOM 696 N N . GLU A 1 87 ? 8.971 -15.070 8.634 1.00 95.94 87 GLU A N 1
ATOM 697 C CA . GLU A 1 87 ? 8.082 -16.223 8.460 1.00 95.94 87 GLU A CA 1
ATOM 698 C C . GLU A 1 87 ? 8.642 -17.477 9.128 1.00 95.94 87 GLU A C 1
ATOM 700 O O . GLU A 1 87 ? 7.924 -18.171 9.843 1.00 95.94 87 GLU A O 1
ATOM 705 N N . GLU A 1 88 ? 9.941 -17.731 8.965 1.00 96.75 88 GLU A N 1
ATOM 706 C CA . GLU A 1 88 ? 10.623 -18.849 9.616 1.00 96.75 88 GLU A CA 1
ATOM 707 C C . GLU A 1 88 ? 10.542 -18.736 11.143 1.00 96.75 88 GLU A C 1
ATOM 709 O O . GLU A 1 88 ? 10.171 -19.691 11.828 1.00 96.75 88 GLU A O 1
ATOM 714 N N . LYS A 1 89 ? 10.823 -17.545 11.687 1.00 95.69 89 LYS A N 1
ATOM 715 C CA . LYS A 1 89 ? 10.707 -17.288 13.130 1.00 95.69 89 LYS A CA 1
ATOM 716 C C . LYS A 1 89 ? 9.274 -17.443 13.623 1.00 95.69 89 LYS A C 1
ATOM 718 O O . LYS A 1 89 ? 9.067 -18.010 14.691 1.00 95.69 89 LYS A O 1
ATOM 723 N N . LEU A 1 90 ? 8.297 -16.946 12.864 1.00 95.19 90 LEU A N 1
ATOM 724 C CA . LEU A 1 90 ? 6.882 -17.079 13.194 1.00 95.19 90 LEU A CA 1
ATOM 725 C C . LEU A 1 90 ? 6.496 -18.555 13.271 1.00 95.19 90 LEU A C 1
ATOM 727 O O . LEU A 1 90 ? 5.964 -18.982 14.289 1.00 95.19 90 LEU A O 1
ATOM 731 N N . LYS A 1 91 ? 6.842 -19.333 12.243 1.00 95.25 91 LYS A N 1
ATOM 732 C CA . LYS A 1 91 ? 6.564 -20.766 12.184 1.00 95.25 91 LYS A CA 1
ATOM 733 C C . LYS A 1 91 ? 7.195 -21.519 13.358 1.00 95.25 91 LYS A C 1
ATOM 735 O O . LYS A 1 91 ? 6.526 -22.321 14.001 1.00 95.25 91 LYS A O 1
ATOM 740 N N . HIS A 1 92 ? 8.454 -21.222 13.685 1.00 95.81 92 HIS A N 1
ATOM 741 C CA . HIS A 1 92 ? 9.151 -21.834 14.823 1.00 95.81 92 HIS A CA 1
ATOM 742 C C . HIS A 1 92 ? 8.458 -21.552 16.161 1.00 95.81 92 HIS A C 1
ATOM 744 O O . HIS A 1 92 ? 8.321 -22.442 17.001 1.00 95.81 92 HIS A O 1
ATOM 750 N N . GLU A 1 93 ? 8.002 -20.318 16.379 1.00 93.75 93 GLU A N 1
ATOM 751 C CA . GLU A 1 93 ? 7.281 -19.962 17.605 1.00 93.75 93 GLU A CA 1
ATOM 752 C C . GLU A 1 93 ? 5.854 -20.531 17.633 1.00 93.75 93 GLU A C 1
ATOM 754 O O . GLU A 1 93 ? 5.385 -20.969 18.685 1.00 93.75 93 GLU A O 1
ATOM 759 N N . GLU A 1 94 ? 5.179 -20.605 16.486 1.00 94.19 94 GLU A N 1
ATOM 760 C CA . GLU A 1 94 ? 3.872 -21.255 16.354 1.00 94.19 94 GLU A CA 1
ATOM 761 C C . GLU A 1 94 ? 3.942 -22.750 16.685 1.00 94.19 94 GLU A C 1
ATOM 763 O O . GLU A 1 94 ? 3.095 -23.253 17.426 1.00 94.19 94 GLU A O 1
ATOM 768 N N . GLU A 1 95 ? 4.973 -23.454 16.217 1.00 95.75 95 GLU A N 1
ATOM 769 C CA . GLU A 1 95 ? 5.189 -24.870 16.527 1.00 95.75 95 GLU A CA 1
ATOM 770 C C . GLU A 1 95 ? 5.402 -25.098 18.034 1.00 95.75 95 GLU A C 1
ATOM 772 O O . GLU A 1 95 ? 4.810 -26.012 18.616 1.00 95.75 95 GLU A O 1
ATOM 777 N N . LYS A 1 96 ? 6.176 -24.234 18.707 1.00 96.06 96 LYS A N 1
ATOM 778 C CA . LYS A 1 96 ? 6.388 -24.315 20.165 1.00 96.06 96 LYS A CA 1
ATOM 779 C C . LYS A 1 96 ? 5.128 -23.999 20.971 1.00 96.06 96 LYS A C 1
ATOM 781 O O . LYS A 1 96 ? 4.871 -24.645 21.989 1.00 96.06 96 LYS A O 1
ATOM 786 N N . ALA A 1 97 ? 4.356 -22.996 20.550 1.00 94.94 97 ALA A N 1
ATOM 787 C CA . ALA A 1 97 ? 3.235 -22.448 21.313 1.00 94.94 97 ALA A CA 1
ATOM 788 C C . ALA A 1 97 ? 1.846 -22.913 20.831 1.00 94.94 97 ALA A C 1
ATOM 790 O O . ALA A 1 97 ? 0.834 -22.464 21.373 1.00 94.94 97 ALA A O 1
ATOM 791 N N . GLY A 1 98 ? 1.755 -23.838 19.869 1.00 95.56 98 GLY A N 1
ATOM 792 C CA . GLY A 1 98 ? 0.507 -24.180 19.169 1.00 95.56 98 GLY A CA 1
ATOM 793 C C . GLY A 1 98 ? -0.688 -24.533 20.067 1.00 95.56 98 GLY A C 1
ATOM 794 O O . GLY A 1 98 ? -1.812 -24.084 19.822 1.00 95.56 98 GLY A O 1
ATOM 795 N N . ARG A 1 99 ? -0.468 -25.267 21.169 1.00 96.25 99 ARG A N 1
ATOM 796 C CA . ARG A 1 99 ? -1.535 -25.587 22.143 1.00 96.25 99 ARG A CA 1
ATOM 797 C C . ARG A 1 99 ? -2.044 -24.351 22.888 1.00 96.25 99 ARG A C 1
ATOM 799 O O . ARG A 1 99 ? -3.247 -24.227 23.104 1.00 96.25 99 ARG A O 1
ATOM 806 N N . ALA A 1 100 ? -1.146 -23.450 23.283 1.00 96.81 100 ALA A N 1
ATOM 807 C CA . ALA A 1 100 ? -1.513 -22.208 23.957 1.00 96.81 100 ALA A CA 1
ATOM 808 C C . ALA A 1 100 ? -2.242 -21.258 22.996 1.00 96.81 100 ALA A C 1
ATOM 810 O O . ALA A 1 100 ? -3.278 -20.710 23.363 1.00 96.81 100 ALA A O 1
ATOM 811 N N . ILE A 1 101 ? -1.765 -21.150 21.749 1.00 95.81 101 ILE A N 1
ATOM 812 C CA . ILE A 1 101 ? -2.421 -20.386 20.676 1.00 95.81 101 ILE A CA 1
ATOM 813 C C . ILE A 1 101 ? -3.852 -20.891 20.459 1.00 95.81 101 ILE A C 1
ATOM 815 O O . ILE A 1 101 ? -4.786 -20.093 20.422 1.00 95.81 101 ILE A O 1
ATOM 819 N N . SER A 1 102 ? -4.041 -22.212 20.384 1.00 96.00 102 SER A N 1
ATOM 820 C CA . SER A 1 102 ? -5.364 -22.816 20.174 1.00 96.00 102 SER A CA 1
ATOM 821 C C . SER A 1 102 ? -6.337 -22.487 21.310 1.00 96.00 102 SER A C 1
ATOM 823 O O . SER A 1 102 ? -7.474 -22.110 21.050 1.00 96.00 102 SER A O 1
ATOM 825 N N . LYS A 1 103 ? -5.883 -22.567 22.569 1.00 97.44 103 LYS A N 1
ATOM 826 C CA . LYS A 1 103 ? -6.706 -22.225 23.742 1.00 97.44 103 LYS A CA 1
ATOM 827 C C . LYS A 1 103 ? -7.030 -20.731 23.823 1.00 97.44 103 LYS A C 1
ATOM 829 O O . LYS A 1 103 ? -8.138 -20.368 24.195 1.00 97.44 103 LYS A O 1
ATOM 834 N N . ALA A 1 104 ? -6.075 -19.866 23.484 1.00 96.88 104 ALA A N 1
ATOM 835 C CA . ALA A 1 104 ? -6.237 -18.417 23.584 1.00 96.88 104 ALA A CA 1
ATOM 836 C C . ALA A 1 104 ? -6.990 -17.791 22.396 1.00 96.88 104 ALA A C 1
ATOM 838 O O . ALA A 1 104 ? -7.351 -16.618 22.463 1.00 96.88 104 ALA A O 1
ATOM 839 N N . ARG A 1 105 ? -7.233 -18.541 21.312 1.00 96.56 105 ARG A N 1
ATOM 840 C CA . ARG A 1 105 ? -7.843 -18.026 20.076 1.00 96.56 105 ARG A CA 1
ATOM 841 C C . ARG A 1 105 ? -9.179 -17.318 20.318 1.00 96.56 105 ARG A C 1
ATOM 843 O O . ARG A 1 105 ? -9.318 -16.175 19.902 1.00 96.56 105 ARG A O 1
ATOM 850 N N . ALA A 1 106 ? -10.094 -17.936 21.067 1.00 96.88 106 ALA A N 1
ATOM 851 C CA . ALA A 1 106 ? -11.404 -17.347 21.365 1.00 96.88 106 ALA A CA 1
ATOM 852 C C . ALA A 1 106 ? -11.296 -15.980 22.070 1.00 96.88 106 ALA A C 1
ATOM 854 O O . ALA A 1 106 ? -12.032 -15.053 21.745 1.00 96.88 106 ALA A O 1
ATOM 855 N N . TYR A 1 107 ? -10.332 -15.824 22.984 1.00 98.12 107 TYR A N 1
ATOM 856 C CA . TYR A 1 107 ? -10.079 -14.545 23.648 1.00 98.12 107 TYR A CA 1
ATOM 857 C C . TYR A 1 107 ? -9.590 -13.471 22.667 1.00 98.12 107 TYR A C 1
ATOM 859 O O . TYR A 1 107 ? -10.057 -12.335 22.718 1.00 98.12 107 TYR A O 1
ATOM 867 N N . PHE A 1 108 ? -8.642 -13.801 21.783 1.00 97.88 108 PHE A N 1
ATOM 868 C CA . PHE A 1 108 ? -8.110 -12.827 20.826 1.00 97.88 108 PHE A CA 1
ATOM 869 C C . PHE A 1 108 ? -9.131 -12.433 19.756 1.00 97.88 108 PHE A C 1
ATOM 871 O O . PHE A 1 108 ? -9.142 -11.268 19.361 1.00 97.88 108 PHE A O 1
ATOM 878 N N . ASP A 1 109 ? -9.993 -13.363 19.341 1.00 96.75 109 ASP A N 1
ATOM 879 C CA . ASP A 1 109 ? -11.081 -13.094 18.400 1.00 96.75 109 ASP A CA 1
ATOM 880 C C . ASP A 1 109 ? -12.098 -12.109 19.020 1.00 96.75 109 ASP A C 1
ATOM 882 O O . ASP A 1 109 ? -12.413 -11.082 18.415 1.00 96.75 109 ASP A O 1
ATOM 886 N N . GLU A 1 110 ? -12.524 -12.332 20.270 1.00 97.81 110 GLU A N 1
ATOM 887 C CA . GLU A 1 110 ? -13.433 -11.411 20.976 1.00 97.81 110 GLU A CA 1
ATOM 888 C C . GLU A 1 110 ? -12.766 -10.059 21.281 1.00 97.81 110 GLU A C 1
ATOM 890 O O . GLU A 1 110 ? -13.356 -8.994 21.092 1.00 97.81 110 GLU A O 1
ATOM 895 N N . LYS A 1 111 ? -11.487 -10.066 21.684 1.00 97.88 111 LYS A N 1
ATOM 896 C CA . LYS A 1 111 ? -10.704 -8.837 21.871 1.00 97.88 111 LYS A CA 1
ATOM 897 C C . LYS A 1 111 ? -10.647 -8.013 20.584 1.00 97.88 111 LYS A C 1
ATOM 899 O O . LYS A 1 111 ? -10.736 -6.786 20.652 1.00 97.88 111 LYS A O 1
ATOM 904 N N . GLN A 1 112 ? -10.468 -8.661 19.431 1.00 97.31 112 GLN A N 1
ATOM 905 C CA . GLN A 1 112 ? -10.452 -7.979 18.141 1.00 97.31 112 GLN A CA 1
ATOM 906 C C . GLN A 1 112 ? -11.809 -7.322 17.857 1.00 97.31 112 GLN A C 1
ATOM 908 O O . GLN A 1 112 ? -11.832 -6.143 17.510 1.00 97.31 112 GLN A O 1
ATOM 913 N N . LEU A 1 113 ? -12.918 -8.032 18.085 1.00 97.50 113 LEU A N 1
ATOM 914 C CA . LEU A 1 113 ? -14.269 -7.490 17.913 1.00 97.50 113 LEU A CA 1
ATOM 915 C C . LEU A 1 113 ? -14.503 -6.242 18.781 1.00 97.50 113 LEU A C 1
ATOM 917 O O . LEU A 1 113 ? -14.919 -5.199 18.275 1.00 97.50 113 LEU A O 1
ATOM 921 N N . CYS A 1 114 ? -14.185 -6.317 20.075 1.00 98.12 114 CYS A N 1
ATOM 922 C CA . CYS A 1 114 ? -14.310 -5.181 20.991 1.00 98.12 114 CYS A CA 1
ATOM 923 C C . CYS A 1 114 ? -13.434 -3.994 20.559 1.00 98.12 114 CYS A C 1
ATOM 925 O O . CYS A 1 114 ? -13.863 -2.839 20.615 1.00 98.12 114 CYS A O 1
ATOM 927 N N . GLN A 1 115 ? -12.213 -4.261 20.086 1.00 97.94 115 GLN A N 1
ATOM 928 C CA . GLN A 1 115 ? -11.313 -3.218 19.595 1.00 97.94 115 GLN A CA 1
ATOM 929 C C . GLN A 1 115 ? -11.858 -2.533 18.332 1.00 97.94 115 GLN A C 1
ATOM 931 O O . GLN A 1 115 ? -11.764 -1.310 18.215 1.00 97.94 115 GLN A O 1
ATOM 936 N N . GLU A 1 116 ? -12.436 -3.289 17.397 1.00 97.75 116 GLU A N 1
ATOM 937 C CA . GLU A 1 116 ? -13.067 -2.755 16.182 1.00 97.75 116 GLU A CA 1
ATOM 938 C C . GLU A 1 116 ? -14.274 -1.866 16.514 1.00 97.75 116 GLU A C 1
ATOM 940 O O . GLU A 1 116 ? -14.411 -0.763 15.971 1.00 97.75 116 GLU A O 1
ATOM 945 N N . GLN A 1 117 ? -15.109 -2.289 17.467 1.00 97.94 117 GLN A N 1
ATOM 946 C CA . GLN A 1 117 ? -16.229 -1.485 17.961 1.00 97.94 117 GLN A CA 1
ATOM 947 C C . GLN A 1 117 ? -15.748 -0.175 18.595 1.00 97.94 117 GLN A C 1
ATOM 949 O O . GLN A 1 117 ? -16.266 0.896 18.271 1.00 97.94 117 GLN A O 1
ATOM 954 N N . LEU A 1 118 ? -14.720 -0.231 19.447 1.00 98.44 118 LEU A N 1
ATOM 955 C CA . LEU A 1 118 ? -14.152 0.958 20.083 1.00 98.44 118 LEU A CA 1
ATOM 956 C C . LEU A 1 118 ? -13.542 1.918 19.056 1.00 98.44 118 LEU A C 1
ATOM 958 O O . LEU A 1 118 ? -13.756 3.128 19.143 1.00 98.44 118 LEU A O 1
ATOM 962 N N . ASN A 1 119 ? -12.830 1.394 18.056 1.00 98.06 119 ASN A N 1
ATOM 963 C CA . ASN A 1 119 ? -12.279 2.201 16.968 1.00 98.06 119 ASN A CA 1
ATOM 964 C C . ASN A 1 119 ? -13.392 2.905 16.178 1.00 98.06 119 ASN A C 1
ATOM 966 O O . ASN A 1 119 ? -13.290 4.103 15.927 1.00 98.06 119 ASN A O 1
ATOM 970 N N . THR A 1 120 ? -14.492 2.206 15.885 1.00 98.00 120 THR A N 1
ATOM 971 C CA . THR A 1 120 ? -15.663 2.784 15.205 1.00 98.00 120 THR A CA 1
ATOM 972 C C . THR A 1 120 ? -16.270 3.938 16.010 1.00 98.00 120 THR A C 1
ATOM 974 O O . THR A 1 120 ? -16.554 5.007 15.467 1.00 98.00 120 THR A O 1
ATOM 977 N N . GLN A 1 121 ? -16.435 3.766 17.327 1.00 98.38 121 GLN A N 1
ATOM 978 C CA . GLN A 1 121 ? -16.942 4.842 18.187 1.00 98.38 121 GLN A CA 1
ATOM 979 C C . GLN A 1 121 ? -15.968 6.020 18.259 1.00 98.38 121 GLN A C 1
ATOM 981 O O . GLN A 1 121 ? -16.388 7.177 18.206 1.00 98.38 121 GLN A O 1
ATOM 986 N N . LYS A 1 122 ? -14.662 5.746 18.318 1.00 98.44 122 LYS A N 1
ATOM 987 C CA . LYS A 1 122 ? -13.625 6.780 18.291 1.00 98.44 122 LYS A CA 1
ATOM 988 C C . LYS A 1 122 ? -13.688 7.598 17.000 1.00 98.44 122 LYS A C 1
ATOM 990 O O . LYS A 1 122 ? -13.690 8.823 17.065 1.00 98.44 122 LYS A O 1
ATOM 995 N N . GLU A 1 123 ? -13.805 6.950 15.843 1.00 98.50 123 GLU A N 1
ATOM 996 C CA . GLU A 1 123 ? -13.956 7.627 14.549 1.00 98.50 123 GLU A CA 1
ATOM 997 C C . GLU A 1 123 ? -15.229 8.480 14.485 1.00 98.50 123 GLU A C 1
ATOM 999 O O . GLU A 1 123 ? -15.184 9.624 14.023 1.00 98.50 123 GLU A O 1
ATOM 1004 N N . ARG A 1 124 ? -16.349 7.972 15.016 1.00 98.44 124 ARG A N 1
ATOM 1005 C CA . ARG A 1 124 ? -17.606 8.725 15.117 1.00 98.44 124 ARG A CA 1
ATOM 1006 C C . ARG A 1 124 ? -17.445 9.983 15.968 1.00 98.44 124 ARG A C 1
ATOM 1008 O O . ARG A 1 124 ? -17.872 11.058 15.550 1.00 98.44 124 ARG A O 1
ATOM 1015 N N . ILE A 1 125 ? -16.806 9.867 17.131 1.00 98.62 125 ILE A N 1
ATOM 1016 C CA . ILE A 1 125 ? -16.519 11.007 18.010 1.00 98.62 125 ILE A CA 1
ATOM 1017 C C . ILE A 1 125 ? -15.636 12.028 17.290 1.00 98.62 125 ILE A C 1
ATOM 1019 O O . ILE A 1 125 ? -15.937 13.219 17.319 1.00 98.62 125 ILE A O 1
ATOM 1023 N N . GLU A 1 126 ? -14.572 11.589 16.616 1.00 98.69 126 GLU A N 1
ATOM 1024 C CA . GLU A 1 126 ? -13.691 12.491 15.867 1.00 98.69 126 GLU A CA 1
ATOM 1025 C C . GLU A 1 126 ? -14.412 13.181 14.700 1.00 98.69 126 GLU A C 1
ATOM 1027 O O . GLU A 1 126 ? -14.140 14.347 14.412 1.00 98.69 126 GLU A O 1
ATOM 1032 N N . SER A 1 127 ? -15.373 12.516 14.053 1.00 98.56 127 SER A N 1
ATOM 1033 C CA . SER A 1 127 ? -16.239 13.165 13.061 1.00 98.56 127 SER A CA 1
ATOM 1034 C C . SER A 1 127 ? -17.112 14.245 13.689 1.00 98.56 127 SER A C 1
ATOM 1036 O O . SER A 1 127 ? -17.068 15.391 13.253 1.00 98.56 127 SER A O 1
ATOM 1038 N N . LEU A 1 128 ? -17.828 13.918 14.767 1.00 98.69 128 LEU A N 1
ATOM 1039 C CA . LEU A 1 128 ? -18.693 14.878 15.457 1.00 98.69 128 LEU A CA 1
ATOM 1040 C C . LEU A 1 128 ? -17.905 16.078 15.992 1.00 98.69 128 LEU A C 1
ATOM 1042 O O . LEU A 1 128 ? -18.367 17.212 15.907 1.00 98.69 128 LEU A O 1
ATOM 1046 N N . LYS A 1 129 ? -16.687 15.859 16.501 1.00 98.62 129 LYS A N 1
ATOM 1047 C CA . LYS A 1 129 ? -15.786 16.947 16.904 1.00 98.62 129 LYS A CA 1
ATOM 1048 C C . LYS A 1 129 ? -15.462 17.871 15.732 1.00 98.62 129 LYS A C 1
ATOM 1050 O O . LYS A 1 129 ? -15.540 19.088 15.897 1.00 98.62 129 LYS A O 1
ATOM 1055 N N . ARG A 1 130 ? -15.118 17.317 14.562 1.00 98.69 130 ARG A N 1
ATOM 1056 C CA . ARG A 1 130 ? -14.866 18.106 13.343 1.00 98.69 130 ARG A CA 1
ATOM 1057 C C . ARG A 1 130 ? -16.099 18.916 12.943 1.00 98.69 130 ARG A C 1
ATOM 1059 O O . ARG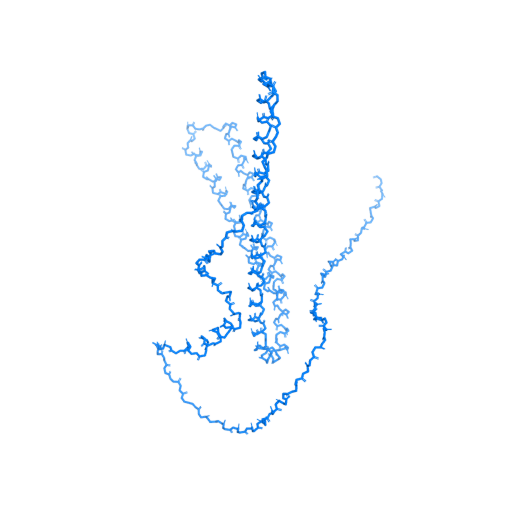 A 1 130 ? -15.961 20.109 12.682 1.00 98.69 130 ARG A O 1
ATOM 1066 N N . ASP A 1 131 ? -17.283 18.315 12.994 1.00 98.62 131 ASP A N 1
ATOM 1067 C CA . ASP A 1 131 ? -18.543 18.981 12.646 1.00 98.62 131 ASP A CA 1
ATOM 1068 C C . ASP A 1 131 ? -18.876 20.118 13.621 1.00 98.62 131 ASP A C 1
ATOM 1070 O O . ASP A 1 131 ? -19.240 21.218 13.204 1.00 98.62 131 ASP A O 1
ATOM 1074 N N . ILE A 1 132 ? -18.667 19.906 14.925 1.00 98.75 132 ILE A N 1
ATOM 1075 C CA . ILE A 1 132 ? -18.840 20.944 15.950 1.00 98.75 132 ILE A CA 1
ATOM 1076 C C . ILE A 1 132 ? -17.869 22.104 15.718 1.00 98.75 132 ILE A C 1
ATOM 1078 O O . ILE A 1 132 ? -18.262 23.267 15.829 1.00 98.75 132 ILE A O 1
ATOM 1082 N N . ILE A 1 133 ? -16.601 21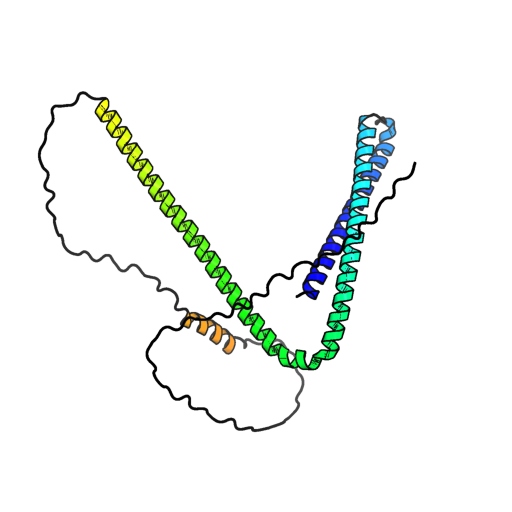.816 15.411 1.00 98.75 133 ILE A N 1
ATOM 1083 C CA . ILE A 1 133 ? -15.607 22.855 15.115 1.00 98.75 133 ILE A CA 1
ATOM 1084 C C . ILE A 1 133 ? -16.039 23.655 13.881 1.00 98.75 133 ILE A C 1
ATOM 1086 O O . ILE A 1 133 ? -16.050 24.885 13.940 1.00 98.75 133 ILE A O 1
ATOM 1090 N N . ALA A 1 134 ? -16.455 22.982 12.807 1.00 98.56 134 ALA A N 1
ATOM 1091 C CA . ALA A 1 134 ? -16.935 23.629 11.590 1.00 98.56 134 ALA A CA 1
ATOM 1092 C C . ALA A 1 134 ? -18.177 24.500 11.853 1.00 98.56 134 ALA A C 1
ATOM 1094 O O . ALA A 1 134 ? -18.227 25.654 11.428 1.00 98.56 134 ALA A O 1
ATOM 1095 N N . ALA A 1 135 ? -19.145 24.003 12.627 1.00 98.69 135 ALA A N 1
ATOM 1096 C CA . ALA A 1 135 ? -20.340 24.755 13.003 1.00 98.69 135 ALA A CA 1
ATOM 1097 C C . ALA A 1 135 ? -20.003 25.995 13.849 1.00 98.69 135 ALA A C 1
ATOM 1099 O O . ALA A 1 135 ? -20.527 27.082 13.598 1.00 98.69 135 ALA A O 1
ATOM 1100 N N . LYS A 1 136 ? -19.079 25.874 14.813 1.00 98.69 136 LYS A N 1
ATOM 1101 C CA . LYS A 1 136 ? -18.598 27.012 15.617 1.00 98.69 136 LYS A CA 1
ATOM 1102 C C . LYS A 1 136 ? -17.877 28.053 14.764 1.00 98.69 136 LYS A C 1
ATOM 1104 O O . LYS A 1 136 ? -18.093 29.249 14.958 1.00 98.69 136 LYS A O 1
ATOM 1109 N N . GLN A 1 137 ? -17.047 27.614 13.818 1.00 98.69 137 GLN A N 1
ATOM 1110 C CA . GLN A 1 137 ? -16.383 28.504 12.863 1.00 98.69 137 GLN A CA 1
ATOM 1111 C C . GLN A 1 137 ? -17.409 29.239 11.998 1.00 98.69 137 GLN A C 1
ATOM 1113 O O . GLN A 1 137 ? -17.339 30.461 11.883 1.00 98.69 137 GLN A O 1
ATOM 1118 N N . HIS A 1 138 ? -18.401 28.524 11.466 1.00 98.56 138 HIS A N 1
ATOM 1119 C CA . HIS A 1 138 ? -19.479 29.105 10.671 1.00 98.56 138 HIS A CA 1
ATOM 1120 C C . HIS A 1 138 ? -20.293 30.139 11.465 1.00 98.56 138 HIS A C 1
ATOM 1122 O O . HIS A 1 138 ? -20.564 31.238 10.977 1.00 98.56 138 HIS A O 1
ATOM 1128 N N . TYR A 1 139 ? -20.638 29.828 12.716 1.00 98.69 139 TYR A N 1
ATOM 1129 C CA . TYR A 1 139 ? -21.336 30.754 13.606 1.00 98.69 139 TYR A CA 1
ATOM 1130 C C . TYR A 1 139 ? -20.505 32.013 13.894 1.00 98.69 139 TYR A C 1
ATOM 1132 O O . TYR A 1 139 ? -20.993 33.130 13.726 1.00 98.69 139 TYR A O 1
ATOM 1140 N N . SER A 1 140 ? -19.228 31.847 14.256 1.00 98.56 140 SER A N 1
ATOM 1141 C CA . SER A 1 140 ? -18.315 32.973 14.488 1.00 98.56 140 SER A CA 1
ATOM 1142 C C . SER A 1 140 ? -18.158 33.847 13.243 1.00 98.56 140 SER A C 1
ATOM 1144 O O . SER A 1 140 ? -18.189 35.071 13.349 1.00 98.56 140 SER A O 1
ATOM 1146 N N . GLN A 1 141 ? -18.043 33.237 12.060 1.00 98.62 141 GLN A N 1
ATOM 1147 C CA . GLN A 1 141 ? -17.968 33.968 10.800 1.00 98.62 141 GLN A CA 1
ATOM 1148 C C . GLN A 1 141 ? -19.258 34.746 10.521 1.00 98.62 141 GLN A C 1
ATOM 1150 O O . GLN A 1 141 ? -19.200 35.904 10.123 1.00 98.62 141 GLN A O 1
ATOM 1155 N N . THR A 1 142 ? -20.419 34.141 10.779 1.00 98.56 142 THR A N 1
ATOM 1156 C CA . THR A 1 142 ? -21.719 34.804 10.611 1.00 98.56 142 THR A CA 1
ATOM 1157 C C . THR A 1 142 ? -21.837 36.026 11.523 1.00 98.56 142 THR A C 1
ATOM 1159 O O . THR A 1 142 ? -22.240 37.089 11.060 1.00 98.56 142 THR A O 1
ATOM 1162 N N . LEU A 1 143 ? -21.421 35.919 12.791 1.00 98.38 143 LEU A N 1
ATOM 1163 C CA . LEU A 1 143 ? -21.403 37.059 13.715 1.00 98.38 143 LEU A CA 1
ATOM 1164 C C . LEU A 1 143 ? -20.478 38.184 13.238 1.00 98.38 143 LEU A C 1
ATOM 1166 O O . LEU A 1 143 ? -20.894 39.339 13.237 1.00 98.38 143 LEU A O 1
ATOM 1170 N N . LYS A 1 144 ? -19.266 37.856 12.773 1.00 98.31 144 LYS A N 1
ATOM 1171 C CA . LYS A 1 144 ? -18.339 38.846 12.196 1.00 98.31 144 LYS A CA 1
ATOM 1172 C C . LYS A 1 144 ? -18.930 39.535 10.968 1.00 98.31 144 LYS A C 1
ATOM 1174 O O . LYS A 1 144 ? -18.786 40.742 10.818 1.00 98.31 144 LYS A O 1
ATOM 1179 N N . ASN A 1 145 ? -19.628 38.790 10.111 1.00 98.38 145 ASN A N 1
ATOM 1180 C CA . ASN A 1 145 ? -20.293 39.358 8.939 1.00 98.38 145 ASN A CA 1
ATOM 1181 C C . ASN A 1 145 ? -21.416 40.324 9.349 1.00 98.38 145 ASN A C 1
ATOM 1183 O O . ASN A 1 145 ? -21.543 41.396 8.766 1.00 98.38 145 ASN A O 1
ATOM 1187 N N . LEU A 1 146 ? -22.219 39.975 10.360 1.00 98.31 146 LEU A N 1
ATOM 1188 C CA . LEU A 1 146 ? -23.268 40.859 10.880 1.00 98.31 146 LEU A CA 1
ATOM 1189 C C . LEU A 1 146 ? -22.684 42.121 11.523 1.00 98.31 146 LEU A C 1
ATOM 1191 O O . LEU A 1 146 ? -23.196 43.214 11.292 1.00 98.31 146 LEU A O 1
ATOM 1195 N N . GLU A 1 147 ? -21.603 41.981 12.290 1.00 97.81 147 GLU A N 1
ATOM 1196 C CA . GLU A 1 147 ? -20.854 43.107 12.849 1.00 97.81 147 GLU A CA 1
ATOM 1197 C C . GLU A 1 147 ? -20.322 44.020 11.738 1.00 97.81 147 GLU A C 1
ATOM 1199 O O . GLU A 1 147 ? -20.515 45.234 11.796 1.00 97.81 147 GLU A O 1
ATOM 1204 N N . GLN A 1 148 ? -19.731 43.447 10.686 1.00 97.94 148 GLN A N 1
ATOM 1205 C CA . GLN A 1 148 ? -19.251 44.195 9.529 1.00 97.94 148 GLN A CA 1
ATOM 1206 C C . GLN A 1 148 ? -20.388 44.968 8.848 1.00 97.94 148 GLN A C 1
ATOM 1208 O O . GLN A 1 148 ? -20.267 46.175 8.651 1.00 97.94 148 GLN A O 1
ATOM 1213 N N . ILE A 1 149 ? -21.509 44.307 8.540 1.00 97.25 149 ILE A N 1
ATOM 1214 C CA . ILE A 1 149 ? -22.676 44.955 7.922 1.00 97.25 149 ILE A CA 1
ATOM 1215 C C . ILE A 1 149 ? -23.198 46.086 8.817 1.00 97.25 149 ILE A C 1
ATOM 1217 O O . ILE A 1 149 ? -23.500 47.176 8.328 1.00 97.25 149 ILE A O 1
ATOM 1221 N N . SER A 1 150 ? -23.287 45.849 10.127 1.00 97.25 150 SER A N 1
ATOM 1222 C CA . SER A 1 150 ? -23.708 46.859 11.100 1.00 97.25 150 SER A CA 1
ATOM 1223 C C . SER A 1 150 ? -22.785 48.080 11.064 1.00 97.25 150 SER A C 1
ATOM 1225 O O . SER A 1 150 ? -23.253 49.209 10.888 1.00 97.25 150 SER A O 1
ATOM 1227 N N . ASN A 1 151 ? -21.469 47.860 11.137 1.00 96.25 151 ASN A N 1
ATOM 1228 C CA . ASN A 1 151 ? -20.461 48.915 11.078 1.00 96.25 151 ASN A CA 1
ATOM 1229 C C . ASN A 1 151 ? -20.549 49.709 9.766 1.00 96.25 151 ASN A C 1
ATOM 1231 O O . ASN A 1 151 ? -20.593 50.937 9.808 1.00 96.25 151 ASN A O 1
ATOM 1235 N N . GLU A 1 152 ? -20.689 49.039 8.620 1.00 96.38 152 GLU A N 1
ATOM 1236 C CA . GLU A 1 152 ? -20.854 49.694 7.316 1.00 96.38 152 GLU A CA 1
ATOM 1237 C C . GLU A 1 152 ? -22.119 50.569 7.249 1.00 96.38 152 GLU A C 1
ATOM 1239 O O . GLU A 1 152 ? -22.086 51.679 6.710 1.00 96.38 152 GLU A O 1
ATOM 1244 N N . ILE A 1 153 ? -23.249 50.102 7.796 1.00 95.25 153 ILE A N 1
ATOM 1245 C CA . ILE A 1 153 ? -24.490 50.892 7.864 1.00 95.25 153 ILE A CA 1
ATOM 1246 C C . ILE A 1 153 ? -24.279 52.130 8.741 1.00 95.25 153 ILE A C 1
ATOM 1248 O O . ILE A 1 153 ? -24.696 53.232 8.370 1.00 95.25 153 ILE A O 1
ATOM 1252 N N . HIS A 1 154 ? -23.634 51.968 9.897 1.00 94.12 154 HIS A N 1
ATOM 1253 C CA . HIS A 1 154 ? -23.335 53.072 10.803 1.00 94.12 154 HIS A CA 1
ATOM 1254 C C . HIS A 1 154 ? -22.382 54.097 10.178 1.00 94.12 154 HIS A C 1
ATOM 1256 O O . HIS A 1 154 ? -22.620 55.297 10.319 1.00 94.12 154 HIS A O 1
ATOM 1262 N N . GLU A 1 155 ? -21.349 53.659 9.460 1.00 93.19 155 GLU A N 1
ATOM 1263 C CA . GLU A 1 155 ? -20.424 54.541 8.742 1.00 93.19 155 GLU A CA 1
ATOM 1264 C C . GLU A 1 155 ? -21.123 55.318 7.629 1.00 93.19 155 GLU A C 1
ATOM 1266 O O . GLU A 1 155 ? -21.017 56.543 7.593 1.00 93.19 155 GLU A O 1
ATOM 1271 N N . LYS A 1 156 ? -21.924 54.648 6.789 1.00 91.56 156 LYS A N 1
ATOM 1272 C CA . LYS A 1 156 ? -22.716 55.311 5.738 1.00 91.56 156 LYS A CA 1
ATOM 1273 C C . LYS A 1 156 ? -23.666 56.358 6.318 1.00 91.56 156 LYS A C 1
ATOM 1275 O O . LYS A 1 156 ? -23.772 57.457 5.784 1.00 91.56 156 LYS A O 1
ATOM 1280 N N . ARG A 1 157 ? -24.340 56.059 7.435 1.00 88.81 157 ARG A N 1
ATOM 1281 C CA . ARG A 1 157 ? -25.204 57.034 8.126 1.00 88.81 157 ARG A CA 1
ATOM 1282 C C . ARG A 1 157 ? -24.404 58.200 8.705 1.00 88.81 157 ARG A C 1
ATOM 1284 O O . ARG A 1 157 ? -24.857 59.334 8.612 1.00 88.81 157 ARG A O 1
ATOM 1291 N N . ARG A 1 158 ? -23.226 57.945 9.284 1.00 81.81 158 ARG A N 1
ATOM 1292 C CA . ARG A 1 158 ? -22.333 58.992 9.805 1.00 81.81 158 ARG A CA 1
ATOM 1293 C C . ARG A 1 158 ? -21.872 59.930 8.691 1.00 81.81 158 ARG A C 1
ATOM 1295 O O . ARG A 1 158 ? -21.910 61.138 8.884 1.00 81.81 158 ARG A O 1
ATOM 1302 N N . ASP A 1 159 ? -21.502 59.383 7.536 1.00 77.31 159 ASP A N 1
ATOM 1303 C CA . ASP A 1 159 ? -21.099 60.158 6.360 1.00 77.31 159 ASP A CA 1
ATOM 1304 C C . ASP A 1 159 ? -22.262 61.005 5.814 1.00 77.31 159 ASP A C 1
ATOM 1306 O O . ASP A 1 159 ? -22.115 62.205 5.597 1.00 77.31 159 ASP A O 1
ATOM 1310 N N . VAL A 1 160 ? -23.472 60.437 5.722 1.00 73.88 160 VAL A N 1
ATOM 1311 C CA . VAL A 1 160 ? -24.688 61.184 5.341 1.00 73.88 160 VAL A CA 1
ATOM 1312 C C . VAL A 1 160 ? -24.998 62.320 6.326 1.00 73.88 160 VAL A C 1
ATOM 1314 O O . VAL A 1 160 ? -25.306 63.431 5.896 1.00 73.88 160 VAL A O 1
ATOM 1317 N N . LEU A 1 161 ? -24.867 62.088 7.636 1.00 64.06 161 LEU A N 1
ATOM 1318 C CA . LEU A 1 161 ? -25.057 63.122 8.665 1.00 64.06 161 LEU A CA 1
ATOM 1319 C C . LEU A 1 161 ? -23.991 64.231 8.621 1.00 64.06 161 LEU A C 1
ATOM 1321 O O . LEU A 1 161 ? -24.246 65.333 9.105 1.00 64.06 161 LEU A O 1
ATOM 1325 N N . LEU A 1 162 ? -22.809 63.963 8.061 1.00 64.06 162 LEU A N 1
ATOM 1326 C CA . LEU A 1 162 ? -21.759 64.962 7.838 1.00 64.06 162 LEU A CA 1
ATOM 1327 C C . LEU A 1 162 ? -21.955 65.748 6.527 1.00 64.06 162 LEU A C 1
ATOM 1329 O O . LEU A 1 162 ? -21.335 66.797 6.357 1.00 64.06 162 LEU A O 1
ATOM 1333 N N . ARG A 1 163 ? -22.819 65.277 5.614 1.00 62.47 163 ARG A N 1
ATOM 1334 C CA . ARG A 1 163 ? -22.990 65.820 4.253 1.00 62.47 163 ARG A CA 1
ATOM 1335 C C . ARG A 1 163 ? -24.242 66.688 4.046 1.00 62.47 163 ARG A C 1
ATOM 1337 O O . ARG A 1 163 ? -24.399 67.246 2.963 1.00 62.47 163 ARG A O 1
ATOM 1344 N N . GLY A 1 164 ? -25.118 66.825 5.045 1.00 61.34 164 GLY A N 1
ATOM 1345 C CA . GLY A 1 164 ? -26.310 67.691 5.002 1.00 61.34 164 GLY A CA 1
ATOM 1346 C C . GLY A 1 164 ? -26.251 68.844 6.021 1.00 61.34 164 GLY A C 1
ATOM 1347 O O . GLY A 1 164 ? -25.672 68.656 7.094 1.00 61.34 164 GLY A O 1
ATOM 1348 N N . PRO A 1 165 ? -26.838 70.031 5.744 1.00 59.09 165 PRO A N 1
ATOM 1349 C CA . PRO A 1 165 ? -26.995 71.084 6.749 1.00 59.09 165 PRO A CA 1
ATOM 1350 C C . PRO A 1 165 ? -27.768 70.520 7.946 1.00 59.09 165 PRO A C 1
ATOM 1352 O O . PRO A 1 165 ? -28.862 69.989 7.774 1.00 59.09 165 PRO A O 1
ATOM 1355 N N . ARG A 1 166 ? -27.195 70.588 9.154 1.00 61.59 166 ARG A N 1
ATOM 1356 C CA . ARG A 1 166 ? -27.876 70.118 10.368 1.00 61.59 166 ARG A CA 1
ATOM 1357 C C . ARG A 1 166 ? -29.119 70.975 10.580 1.00 61.59 166 ARG A C 1
ATOM 1359 O O . ARG A 1 166 ? -28.991 72.174 10.826 1.00 61.59 166 ARG A O 1
ATOM 1366 N N . GLU A 1 167 ? -30.299 70.372 10.501 1.00 60.12 167 GLU A N 1
ATOM 1367 C CA . GLU A 1 167 ? -31.508 71.047 10.960 1.00 60.12 167 GLU A CA 1
ATOM 1368 C C . GLU A 1 167 ? -31.447 71.222 12.492 1.00 60.12 167 GLU A C 1
ATOM 1370 O O . GLU A 1 167 ? -30.908 70.348 13.186 1.00 60.12 167 GLU A O 1
ATOM 1375 N N . PRO A 1 168 ? -31.918 72.367 13.028 1.00 50.59 168 PRO A N 1
ATOM 1376 C CA . PRO A 1 168 ? -31.884 72.673 14.455 1.00 50.59 168 PRO A CA 1
ATOM 1377 C C . PRO A 1 168 ? -32.467 71.544 15.311 1.00 50.59 168 PRO A C 1
ATOM 1379 O O . PRO A 1 168 ? -33.546 71.025 15.036 1.00 50.59 168 PRO A O 1
ATOM 1382 N N . GLY A 1 169 ? -31.718 71.165 16.348 1.00 54.41 169 GLY A N 1
ATOM 1383 C CA . GLY A 1 169 ? -31.999 70.003 17.179 1.00 54.41 169 GLY A CA 1
ATOM 1384 C C . GLY A 1 169 ? -33.368 70.043 17.850 1.00 54.41 169 GLY A C 1
ATOM 1385 O O . GLY A 1 169 ? -33.728 71.016 18.509 1.00 54.41 169 GLY A O 1
ATOM 1386 N N . VAL A 1 170 ? -34.077 68.925 17.749 1.00 50.56 170 VAL A N 1
ATOM 1387 C CA . VAL A 1 170 ? -35.205 68.586 18.613 1.00 50.56 170 VAL A CA 1
ATOM 1388 C C . VAL A 1 170 ? -34.740 67.475 19.542 1.00 50.56 170 VAL A C 1
ATOM 1390 O O . VAL A 1 170 ? -34.476 66.350 19.119 1.00 50.56 170 VAL A O 1
ATOM 1393 N N . GLY A 1 171 ? -34.553 67.842 20.809 1.00 51.41 171 GLY A N 1
ATOM 1394 C CA . GLY A 1 171 ? -34.511 66.880 21.899 1.00 51.41 171 GLY A CA 1
ATOM 1395 C C . GLY A 1 171 ? -35.900 66.303 22.167 1.00 51.41 171 GLY A C 1
ATOM 1396 O O . GLY A 1 171 ? -36.861 66.650 21.483 1.00 51.41 171 GLY A O 1
ATOM 1397 N N . ALA A 1 172 ? -35.946 65.503 23.228 1.00 52.50 172 ALA A N 1
ATOM 1398 C CA . ALA A 1 172 ? -37.112 65.044 23.975 1.00 52.50 172 ALA A CA 1
ATOM 1399 C C . ALA A 1 172 ? -37.549 63.572 23.794 1.00 52.50 172 ALA A C 1
ATOM 1401 O O . ALA A 1 172 ? -38.101 63.168 22.778 1.00 52.50 172 ALA A O 1
ATOM 1402 N N . GLU A 1 173 ? -37.263 62.810 24.855 1.00 60.59 173 GLU A N 1
ATOM 1403 C CA . GLU A 1 173 ? -37.914 61.621 25.419 1.00 60.59 173 GLU A CA 1
ATOM 1404 C C . GLU A 1 173 ? -38.918 60.794 24.596 1.00 60.59 173 GLU A C 1
ATOM 1406 O O . GLU A 1 173 ? -40.050 61.197 24.348 1.00 60.59 173 GLU A O 1
ATOM 1411 N N . LEU A 1 174 ? -38.589 59.509 24.416 1.00 46.50 174 LEU A N 1
ATOM 1412 C CA . LEU A 1 174 ? -39.592 58.444 24.340 1.00 46.50 174 LEU A CA 1
ATOM 1413 C C . LEU A 1 174 ? -39.251 57.332 25.337 1.00 46.50 174 LEU A C 1
ATOM 1415 O O . LEU A 1 174 ? -38.473 56.417 25.081 1.00 46.50 174 LEU A O 1
ATOM 1419 N N . ASN A 1 175 ? -39.871 57.475 26.506 1.00 49.59 175 ASN A N 1
ATOM 1420 C CA . ASN A 1 175 ? -40.163 56.430 27.472 1.00 49.59 175 ASN A CA 1
ATOM 1421 C C . ASN A 1 175 ? -40.872 55.262 26.764 1.00 49.59 175 ASN A C 1
ATOM 1423 O O . ASN A 1 175 ? -42.066 55.353 26.476 1.00 49.59 175 ASN A O 1
ATOM 1427 N N . VAL A 1 176 ? -40.159 54.171 26.477 1.00 44.94 176 VAL A N 1
ATOM 1428 C CA . VAL A 1 176 ? -40.812 52.919 26.079 1.00 44.94 176 VAL A CA 1
ATOM 1429 C C . VAL A 1 176 ? -41.133 52.166 27.358 1.00 44.94 176 VAL A C 1
ATOM 1431 O O . VAL A 1 176 ? -40.303 51.458 27.925 1.00 44.94 176 VAL A O 1
ATOM 1434 N N . ALA A 1 177 ? -42.351 52.402 27.837 1.00 38.94 177 ALA A N 1
ATOM 1435 C CA . ALA A 1 177 ? -42.971 51.618 28.882 1.00 38.94 177 ALA A CA 1
ATOM 1436 C C . ALA A 1 177 ? -42.873 50.125 28.534 1.00 38.94 177 ALA A C 1
ATOM 1438 O O . ALA A 1 177 ? -43.276 49.697 27.451 1.00 38.94 177 ALA A O 1
ATOM 1439 N N . PHE A 1 178 ? -42.349 49.350 29.482 1.00 39.88 178 PHE A N 1
ATOM 1440 C CA . PHE A 1 178 ? -42.531 47.908 29.546 1.00 39.88 178 PHE A CA 1
ATOM 1441 C C . PHE A 1 178 ? -44.025 47.598 29.404 1.00 39.88 178 PHE A C 1
ATOM 1443 O O . PHE A 1 178 ? -44.828 47.966 30.260 1.00 39.88 178 PHE A O 1
ATOM 1450 N N . HIS A 1 179 ? -44.392 46.940 28.309 1.00 41.06 179 HIS A N 1
ATOM 1451 C CA . HIS A 1 179 ? -45.691 46.305 28.162 1.00 41.06 179 HIS A CA 1
ATOM 1452 C C . HIS A 1 179 ? -45.464 44.799 28.282 1.00 41.06 179 HIS A C 1
ATOM 1454 O O . HIS A 1 179 ? -45.109 44.129 27.312 1.00 41.06 179 HIS A O 1
ATOM 1460 N N . GLU A 1 180 ? -45.611 44.283 29.504 1.00 45.53 180 GLU A N 1
ATOM 1461 C CA . GLU A 1 180 ? -45.871 42.864 29.729 1.00 45.53 180 GLU A CA 1
ATOM 1462 C C . GLU A 1 180 ? -47.231 42.539 29.098 1.00 45.53 180 GLU A C 1
ATOM 1464 O O . GLU A 1 180 ? -48.286 42.922 29.600 1.00 45.53 180 GLU A O 1
ATOM 1469 N N . GLY A 1 181 ? -47.186 41.886 27.938 1.00 35.53 181 GLY A N 1
ATOM 1470 C CA . GLY A 1 181 ? -48.326 41.250 27.287 1.00 35.53 181 GLY A CA 1
ATOM 1471 C C . GLY A 1 181 ? -48.197 39.726 27.392 1.00 35.53 181 GLY A C 1
ATOM 1472 O O . GLY A 1 181 ? -47.078 39.213 27.384 1.00 35.53 181 GLY A O 1
ATOM 1473 N N . PRO A 1 182 ? -49.314 38.995 27.520 1.00 41.81 182 PRO A N 1
ATOM 1474 C CA . PRO A 1 182 ? -49.347 37.652 28.080 1.00 41.81 182 PRO A CA 1
ATOM 1475 C C . PRO A 1 182 ? -48.810 36.579 27.129 1.00 41.81 182 PRO A C 1
ATOM 1477 O O . PRO A 1 182 ? -48.946 36.664 25.909 1.00 41.81 182 PRO A O 1
ATOM 1480 N N . HIS A 1 183 ? -48.256 35.542 27.759 1.00 44.66 183 HIS A N 1
ATOM 1481 C CA . HIS A 1 183 ? -47.962 34.207 27.248 1.00 44.66 183 HIS A CA 1
ATOM 1482 C C . HIS A 1 183 ? -48.734 33.821 25.977 1.00 44.66 183 HIS A C 1
ATOM 1484 O O . HIS A 1 183 ? -49.954 33.648 25.988 1.00 44.66 183 HIS A O 1
ATOM 1490 N N . LYS A 1 184 ? -47.984 33.587 24.899 1.00 36.38 184 LYS A N 1
ATOM 1491 C CA . LYS A 1 184 ? -48.399 32.724 23.795 1.00 36.38 184 LYS A CA 1
ATOM 1492 C C . LYS A 1 184 ? -47.390 31.586 23.703 1.00 36.38 184 LYS A C 1
ATOM 1494 O O . LYS A 1 184 ? -46.264 31.789 23.260 1.00 36.38 184 LYS A O 1
ATOM 1499 N N . GLU A 1 185 ? -47.814 30.423 24.185 1.00 40.72 185 GLU A N 1
ATOM 1500 C CA . GLU A 1 185 ? -47.215 29.111 23.927 1.00 40.72 185 GLU A CA 1
ATOM 1501 C C . GLU A 1 185 ? -46.806 28.992 22.445 1.00 40.72 185 GLU A C 1
ATOM 1503 O O . GLU A 1 185 ? -47.671 29.130 21.568 1.00 40.72 185 GLU A O 1
ATOM 1508 N N . PRO A 1 186 ? -45.525 28.750 22.119 1.00 37.88 186 PRO A N 1
ATOM 1509 C CA . PRO A 1 186 ? -45.152 28.265 20.808 1.00 37.88 186 PRO A CA 1
ATOM 1510 C C . PRO A 1 186 ? -45.310 26.743 20.773 1.00 37.88 186 PRO A C 1
ATOM 1512 O O . PRO A 1 186 ? -44.766 26.020 21.602 1.00 37.88 186 PRO A O 1
ATOM 1515 N N . ALA A 1 187 ? -46.079 26.311 19.778 1.00 38.25 187 ALA A N 1
ATOM 1516 C CA . ALA A 1 187 ? -46.395 24.942 19.418 1.00 38.25 187 ALA A CA 1
ATOM 1517 C C . ALA A 1 187 ? -45.214 23.963 19.527 1.00 38.25 187 ALA A C 1
ATOM 1519 O O . ALA A 1 187 ? -44.085 24.288 19.159 1.00 38.25 187 ALA A O 1
ATOM 1520 N N . GLU A 1 188 ? -45.546 22.749 19.975 1.00 42.25 188 GLU A N 1
ATOM 1521 C CA . GLU A 1 188 ? -44.715 21.548 20.052 1.00 42.25 188 GLU A CA 1
ATOM 1522 C C . GLU A 1 188 ? -43.774 21.412 18.844 1.00 42.25 188 GLU A C 1
ATOM 1524 O O . GLU A 1 188 ? -44.129 20.911 17.775 1.00 42.25 188 GLU A O 1
ATOM 1529 N N . SER A 1 189 ? -42.532 21.856 19.028 1.00 38.00 189 SER A N 1
ATOM 1530 C CA . SER A 1 189 ? -41.417 21.429 18.199 1.00 38.00 189 SER A CA 1
ATOM 1531 C C . SER A 1 189 ? -41.097 20.002 18.613 1.00 38.00 189 SER A C 1
ATOM 1533 O O . SER A 1 189 ? -40.693 19.769 19.751 1.00 38.00 189 SER A O 1
ATOM 1535 N N . ALA A 1 190 ? -41.281 19.055 17.694 1.00 47.44 190 ALA A N 1
ATOM 1536 C CA . ALA A 1 190 ? -40.832 17.679 17.834 1.00 47.44 190 ALA A CA 1
ATOM 1537 C C . ALA A 1 190 ? -39.328 17.656 18.150 1.00 47.44 190 ALA A C 1
ATOM 1539 O O . ALA A 1 190 ? -38.477 17.684 17.258 1.00 47.44 190 ALA A O 1
ATOM 1540 N N . HIS A 1 191 ? -38.992 17.633 19.436 1.00 43.72 191 HIS A N 1
ATOM 1541 C CA . HIS A 1 191 ? -37.669 17.268 19.890 1.00 43.72 191 HIS A CA 1
ATOM 1542 C C . HIS A 1 191 ? -37.521 15.782 19.578 1.00 43.72 191 HIS A C 1
ATOM 1544 O O . HIS A 1 191 ? -38.145 14.938 20.214 1.00 43.72 191 HIS A O 1
ATOM 1550 N N . GLN A 1 192 ? -36.735 15.460 18.552 1.00 56.69 192 GLN A N 1
ATOM 1551 C CA . GLN A 1 192 ? -36.177 14.122 18.439 1.00 56.69 192 GLN A CA 1
ATOM 1552 C C . GLN A 1 192 ? -35.316 13.919 19.682 1.00 56.69 192 GLN A C 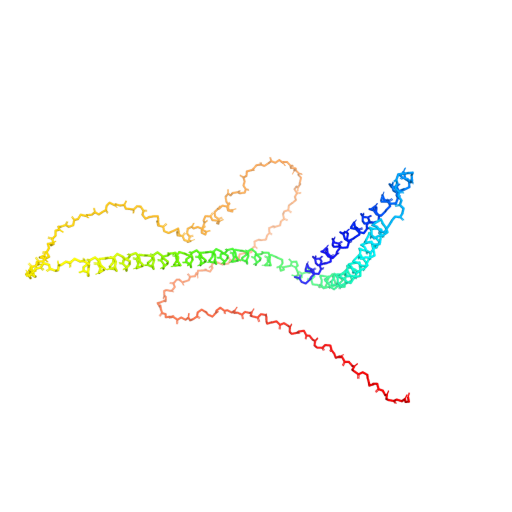1
ATOM 1554 O O . GLN A 1 192 ? -34.232 14.496 19.794 1.00 56.69 192 GLN A O 1
ATOM 1559 N N . GLU A 1 193 ? -35.848 13.173 20.648 1.00 60.84 193 GLU A N 1
ATOM 1560 C CA . GLU A 1 193 ? -35.082 12.710 21.794 1.00 60.84 193 GLU A CA 1
ATOM 1561 C C . GLU A 1 193 ? -33.821 12.014 21.278 1.00 60.84 193 GLU A C 1
ATOM 1563 O O . GLU A 1 193 ? -33.858 11.221 20.330 1.00 60.84 193 GLU A O 1
ATOM 1568 N N . LEU A 1 194 ? -32.683 12.384 21.867 1.00 55.56 194 LEU A N 1
ATOM 1569 C CA . LEU A 1 194 ? -31.400 11.768 21.565 1.00 55.56 194 LEU A CA 1
ATOM 1570 C C . LEU A 1 194 ? -31.542 10.250 21.731 1.00 55.56 194 LEU A C 1
ATOM 1572 O O . LEU A 1 194 ? -32.072 9.814 22.754 1.00 55.56 194 LEU A O 1
ATOM 1576 N N . PRO A 1 195 ? -31.092 9.444 20.753 1.00 58.34 195 PRO A N 1
ATOM 1577 C CA . PRO A 1 195 ? -31.249 8.003 20.825 1.00 58.34 195 PRO A CA 1
ATOM 1578 C C . PRO A 1 195 ? -30.555 7.481 22.081 1.00 58.34 195 PRO A C 1
ATOM 1580 O O . PRO A 1 195 ? -29.351 7.675 22.267 1.00 58.34 195 PRO A O 1
ATOM 1583 N N . ASP A 1 196 ? -31.346 6.839 22.937 1.00 73.19 196 ASP A N 1
ATOM 1584 C CA . ASP A 1 196 ? -30.876 6.205 24.156 1.00 73.19 196 ASP A CA 1
ATOM 1585 C C . ASP A 1 196 ? -29.864 5.110 23.800 1.00 73.19 196 ASP A C 1
ATOM 1587 O O . ASP A 1 196 ? -30.180 4.100 23.163 1.00 73.19 196 ASP A O 1
ATOM 1591 N N . ILE A 1 197 ? -28.613 5.354 24.190 1.00 65.69 197 ILE A N 1
ATOM 1592 C CA . ILE A 1 197 ? -27.464 4.507 23.877 1.00 65.69 197 ILE A CA 1
ATOM 1593 C C . ILE A 1 197 ? -27.673 3.101 24.453 1.00 65.69 197 ILE A C 1
ATOM 1595 O O . ILE A 1 197 ? -27.296 2.125 23.803 1.00 65.69 197 ILE A O 1
ATOM 1599 N N . ALA A 1 198 ? -28.325 2.982 25.616 1.00 67.56 198 ALA A N 1
ATOM 1600 C CA . ALA A 1 198 ? -28.618 1.691 26.234 1.00 67.56 198 ALA A CA 1
ATOM 1601 C C . ALA A 1 198 ? -29.552 0.845 25.352 1.00 67.56 198 ALA A C 1
ATOM 1603 O O . ALA A 1 198 ? -29.304 -0.341 25.136 1.00 67.56 198 ALA A O 1
ATOM 1604 N N . ASN A 1 199 ? -30.560 1.480 24.750 1.00 61.72 199 ASN A N 1
ATOM 1605 C CA . ASN A 1 199 ? -31.520 0.827 23.862 1.00 61.72 199 ASN A CA 1
ATOM 1606 C C . ASN A 1 199 ? -30.937 0.450 22.484 1.00 61.72 199 ASN A C 1
ATOM 1608 O O . ASN A 1 199 ? -31.409 -0.494 21.853 1.00 61.72 199 ASN A O 1
ATOM 1612 N N . GLU A 1 200 ? -29.912 1.147 21.986 1.00 65.12 200 GLU A N 1
ATOM 1613 C CA . GLU A 1 200 ? -29.235 0.789 20.724 1.00 65.12 200 GLU A CA 1
ATOM 1614 C C . GLU A 1 200 ? -28.236 -0.373 20.882 1.00 65.12 200 GLU A C 1
ATOM 1616 O O . GLU A 1 200 ? -28.098 -1.201 19.974 1.00 65.12 200 GLU A O 1
ATOM 1621 N N . LEU A 1 201 ? -27.580 -0.486 22.042 1.00 59.34 201 LEU A N 1
ATOM 1622 C CA . LEU A 1 201 ? -26.734 -1.638 22.381 1.00 59.34 201 LEU A CA 1
ATOM 1623 C C . LEU A 1 201 ? -27.548 -2.942 22.430 1.00 59.34 201 LEU A C 1
ATOM 1625 O O . LEU A 1 201 ? -27.106 -3.965 21.901 1.00 59.34 201 LEU A O 1
ATOM 1629 N N . ASP A 1 202 ? -28.767 -2.882 22.967 1.00 60.81 202 ASP A N 1
ATOM 1630 C CA . ASP A 1 202 ? -29.645 -4.046 23.107 1.00 60.81 202 ASP A CA 1
ATOM 1631 C C . ASP A 1 202 ? -30.225 -4.520 21.755 1.00 60.81 202 ASP A C 1
ATOM 1633 O O . ASP A 1 202 ? -30.306 -5.716 21.463 1.00 60.81 202 ASP A O 1
ATOM 1637 N N . LYS A 1 203 ? -30.506 -3.595 20.824 1.00 62.53 203 LYS A N 1
ATOM 1638 C CA . LYS A 1 203 ? -30.932 -3.936 19.448 1.00 62.53 203 LYS A CA 1
ATOM 1639 C C . LYS A 1 203 ? -29.866 -4.703 18.658 1.00 62.53 203 LYS A C 1
ATOM 1641 O O . LYS A 1 203 ? -30.207 -5.566 17.841 1.00 62.53 203 LYS A O 1
ATOM 1646 N N . CYS A 1 204 ? -28.584 -4.418 18.889 1.00 50.19 204 CYS A N 1
ATOM 1647 C CA . CYS A 1 204 ? -27.488 -5.178 18.281 1.00 50.19 204 CYS A CA 1
ATOM 1648 C C . CYS A 1 204 ? -27.343 -6.579 18.892 1.00 50.19 204 CYS A C 1
ATOM 1650 O O . CYS A 1 204 ? -26.988 -7.519 18.175 1.00 50.19 204 CYS A O 1
ATOM 1652 N N . TYR A 1 205 ? -27.669 -6.736 20.176 1.00 56.41 205 TYR A N 1
ATOM 1653 C CA . TYR A 1 205 ? -27.682 -8.030 20.852 1.00 56.41 205 TYR A CA 1
ATOM 1654 C C . TYR A 1 205 ? -28.817 -8.930 20.322 1.00 56.41 205 TYR A C 1
ATOM 1656 O O . TYR A 1 205 ? -28.568 -10.058 19.890 1.00 56.41 205 TYR A O 1
ATOM 1664 N N . ILE A 1 206 ? -30.041 -8.399 20.207 1.00 53.53 206 ILE A N 1
ATOM 1665 C CA . ILE A 1 206 ? -31.230 -9.146 19.745 1.00 53.53 206 ILE A CA 1
ATOM 1666 C C . ILE A 1 206 ? -31.139 -9.566 18.266 1.00 53.53 206 ILE A C 1
ATOM 1668 O O . ILE A 1 206 ? -31.567 -10.664 17.893 1.00 53.53 206 ILE A O 1
ATOM 1672 N N . ARG A 1 207 ? -30.533 -8.739 17.398 1.00 55.00 207 ARG A N 1
ATOM 1673 C CA . ARG A 1 207 ? -30.332 -9.090 15.978 1.00 55.00 207 ARG A CA 1
ATOM 1674 C C . ARG A 1 207 ? -29.411 -10.305 15.794 1.00 55.00 207 ARG A C 1
ATOM 1676 O O . ARG A 1 207 ? -29.528 -10.996 14.784 1.00 55.00 207 ARG A O 1
ATOM 1683 N N . ARG A 1 208 ? -28.536 -10.596 16.764 1.00 50.25 208 ARG A N 1
ATOM 1684 C CA . ARG A 1 208 ? -27.662 -11.780 16.750 1.00 50.25 208 ARG A CA 1
ATOM 1685 C C . ARG A 1 208 ? -28.359 -13.034 17.287 1.00 50.25 208 ARG A C 1
ATOM 1687 O O . ARG A 1 208 ? -28.075 -14.118 16.791 1.00 50.25 208 ARG A O 1
ATOM 1694 N N . THR A 1 209 ? -29.282 -12.907 18.242 1.00 51.12 209 THR A N 1
ATOM 1695 C CA . THR A 1 209 ? -29.949 -14.065 18.870 1.00 51.12 209 THR A CA 1
ATOM 1696 C C . THR A 1 209 ? -31.128 -14.612 18.063 1.00 51.12 209 THR A C 1
ATOM 1698 O O . THR A 1 209 ? -31.389 -15.808 18.114 1.00 51.12 209 THR A O 1
ATOM 1701 N N . THR A 1 210 ? -31.815 -13.780 17.273 1.00 53.16 210 THR A N 1
ATOM 1702 C CA . THR A 1 210 ? -33.038 -14.183 16.537 1.00 53.16 210 THR A CA 1
ATOM 1703 C C . THR A 1 210 ? -32.910 -14.134 15.008 1.00 53.16 210 THR A C 1
ATOM 1705 O O . THR A 1 210 ? -33.838 -14.506 14.295 1.00 53.16 210 THR A O 1
ATOM 1708 N N . GLY A 1 211 ? -31.754 -13.711 14.479 1.00 47.41 211 GLY A N 1
ATOM 1709 C CA . GLY A 1 211 ? -31.549 -13.416 13.054 1.00 47.41 211 GLY A CA 1
ATOM 1710 C C . GLY A 1 211 ? -30.713 -14.412 12.241 1.00 47.41 211 GLY A C 1
ATOM 1711 O O . GLY A 1 211 ? -30.355 -14.088 11.112 1.00 47.41 211 GLY A O 1
ATOM 1712 N N . ALA A 1 212 ? -30.394 -15.603 12.760 1.00 46.41 212 ALA A N 1
ATOM 1713 C CA . ALA A 1 212 ? -29.641 -16.633 12.027 1.00 46.41 212 ALA A CA 1
ATOM 1714 C C . ALA A 1 212 ? -30.459 -17.916 11.793 1.00 46.41 212 ALA A C 1
ATOM 1716 O O . ALA A 1 212 ? -29.982 -19.031 11.983 1.00 46.41 212 ALA A O 1
ATOM 1717 N N . SER A 1 213 ? -31.718 -17.773 11.377 1.00 43.69 213 SER A N 1
ATOM 1718 C CA . SER A 1 213 ? -32.514 -18.882 10.840 1.00 43.69 213 SER A CA 1
ATOM 1719 C C . SER A 1 213 ? -33.426 -18.385 9.722 1.00 43.69 213 SER A C 1
ATOM 1721 O O . SER A 1 213 ? -34.598 -18.091 9.922 1.00 43.69 213 SER A O 1
ATOM 1723 N N . SER A 1 214 ? -32.863 -18.300 8.517 1.00 37.91 214 SER A N 1
ATOM 1724 C CA . SER A 1 214 ? -33.615 -18.325 7.262 1.00 37.91 214 SER A CA 1
ATOM 1725 C C . SER A 1 214 ? -32.876 -19.211 6.257 1.00 37.91 214 SER A C 1
ATOM 1727 O O . SER A 1 214 ? -32.074 -18.745 5.457 1.00 37.91 214 SER A O 1
ATOM 1729 N N . VAL A 1 215 ? -33.165 -20.505 6.385 1.00 41.28 215 VAL A N 1
ATOM 1730 C CA . VAL A 1 215 ? -33.387 -21.519 5.340 1.00 41.28 215 VAL A CA 1
ATOM 1731 C C . VAL A 1 215 ? -32.433 -21.620 4.127 1.00 41.28 215 VAL A C 1
ATOM 1733 O O . VAL A 1 215 ? -32.555 -20.925 3.128 1.00 41.28 215 VAL A O 1
ATOM 1736 N N . ASN A 1 216 ? -31.591 -22.655 4.212 1.00 41.62 216 ASN A N 1
ATOM 1737 C CA . ASN A 1 216 ? -31.451 -23.795 3.291 1.00 41.62 216 ASN A CA 1
ATOM 1738 C C . ASN A 1 216 ? -31.002 -23.592 1.827 1.00 41.62 216 ASN A C 1
ATOM 1740 O O . ASN A 1 216 ? -31.788 -23.231 0.958 1.00 41.62 216 ASN A O 1
ATOM 1744 N N . ALA A 1 217 ? -29.819 -24.148 1.532 1.00 34.31 217 ALA A N 1
ATOM 1745 C CA . ALA A 1 217 ? -29.673 -25.202 0.521 1.00 34.31 217 ALA A CA 1
ATOM 1746 C C . ALA A 1 217 ? -28.587 -26.216 0.956 1.00 34.31 217 ALA A C 1
ATOM 1748 O O . ALA A 1 217 ? -27.397 -25.942 0.876 1.00 34.31 217 ALA A O 1
ATOM 1749 N N . SER A 1 218 ? -29.060 -27.368 1.443 1.00 43.84 218 SER A N 1
ATOM 1750 C CA . SER A 1 218 ? -28.523 -28.732 1.291 1.00 43.84 218 SER A CA 1
ATOM 1751 C C . SER A 1 218 ? -27.031 -29.036 1.526 1.00 43.84 218 SER A C 1
ATOM 1753 O O . SER A 1 218 ? -26.196 -28.752 0.678 1.00 43.84 218 SER A O 1
ATOM 1755 N N . SER A 1 219 ? -26.737 -29.847 2.550 1.00 36.47 219 SER A N 1
ATOM 1756 C CA . SER A 1 219 ? -26.115 -31.174 2.365 1.00 36.47 219 SER A CA 1
ATOM 1757 C C . SER A 1 219 ? -26.096 -31.952 3.685 1.00 36.47 219 SER A C 1
ATOM 1759 O O . SER A 1 219 ? -25.745 -31.420 4.732 1.00 36.47 219 SER A O 1
ATOM 1761 N N . ALA A 1 220 ? -26.503 -33.215 3.5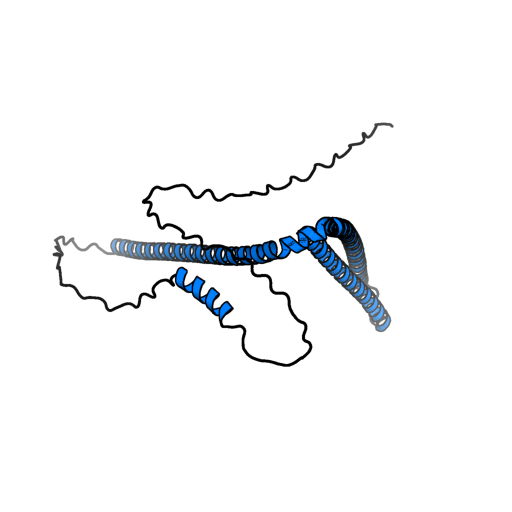99 1.00 39.66 220 ALA A N 1
ATOM 1762 C CA . ALA A 1 220 ? -26.667 -34.175 4.681 1.00 39.66 220 ALA A CA 1
ATOM 1763 C C . ALA A 1 220 ? -25.355 -34.883 5.094 1.00 39.66 220 ALA A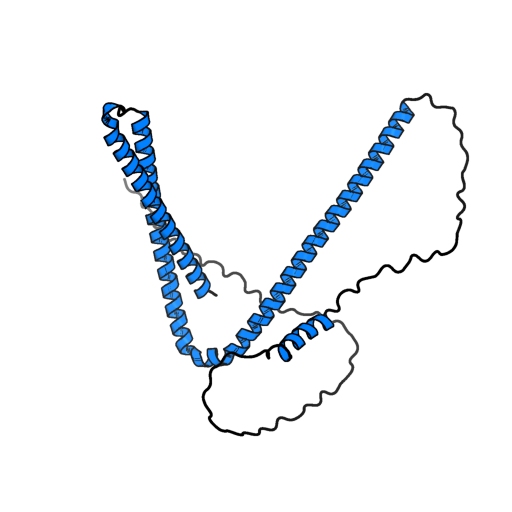 C 1
ATOM 1765 O O . ALA A 1 220 ? -24.344 -34.775 4.398 1.00 39.66 220 ALA A O 1
ATOM 1766 N N . THR A 1 221 ? -25.481 -35.707 6.151 1.00 44.88 221 THR A N 1
ATOM 1767 C CA . THR A 1 221 ? -24.551 -36.684 6.783 1.00 44.88 221 THR A CA 1
ATOM 1768 C C . THR A 1 221 ? -23.757 -36.126 7.970 1.00 44.88 221 THR A C 1
ATOM 1770 O O . THR A 1 221 ? -23.253 -35.017 7.899 1.00 44.88 221 THR A O 1
ATOM 1773 N N . SER A 1 222 ? -23.607 -36.798 9.113 1.00 38.12 222 SER A N 1
ATOM 1774 C CA . SER A 1 222 ? -24.028 -38.124 9.593 1.00 38.12 222 SER A CA 1
ATOM 1775 C C . SER A 1 222 ? -23.936 -38.139 11.124 1.00 38.12 222 SER A C 1
ATOM 1777 O O . SER A 1 222 ? -23.069 -37.475 11.691 1.00 38.12 222 SER A O 1
ATOM 1779 N N . ASP A 1 223 ? -24.780 -38.946 11.754 1.00 39.22 223 ASP A N 1
ATOM 1780 C CA . ASP A 1 223 ? -24.880 -39.180 13.194 1.00 39.22 223 ASP A CA 1
ATOM 1781 C C . ASP A 1 223 ? -23.566 -39.631 13.851 1.00 39.22 223 ASP A C 1
ATOM 1783 O O . ASP A 1 223 ? -22.866 -40.499 13.315 1.00 39.22 223 ASP A O 1
ATOM 1787 N N . ARG A 1 224 ? -23.281 -39.130 15.065 1.00 48.00 224 ARG A N 1
ATOM 1788 C CA . ARG A 1 224 ? -22.617 -39.945 16.094 1.00 48.00 224 ARG A CA 1
ATOM 1789 C C . ARG A 1 224 ? -22.829 -39.427 17.521 1.00 48.00 224 ARG A C 1
ATOM 1791 O O . ARG A 1 224 ? -22.634 -38.250 17.804 1.00 48.00 224 ARG A O 1
ATOM 1798 N N . ASP A 1 225 ? -23.207 -40.385 18.361 1.00 36.81 225 ASP A N 1
ATOM 1799 C CA . ASP A 1 225 ? -23.580 -40.348 19.775 1.00 36.81 225 ASP A CA 1
ATOM 1800 C C . ASP A 1 225 ? -22.603 -39.679 20.753 1.00 36.81 225 ASP A C 1
ATOM 1802 O O . ASP A 1 225 ? -21.390 -39.870 20.675 1.00 36.81 225 ASP A O 1
ATOM 1806 N N . GLY A 1 226 ? -23.208 -39.029 21.755 1.00 39.56 226 GLY A N 1
ATOM 1807 C CA . GLY A 1 226 ? -23.149 -39.464 23.156 1.00 39.56 226 GLY A CA 1
ATOM 1808 C C . GLY A 1 226 ? -21.861 -39.214 23.937 1.00 39.56 226 GLY A C 1
ATOM 1809 O O . GLY A 1 226 ? -20.935 -40.017 23.881 1.00 39.56 226 GLY A O 1
ATOM 1810 N N . ASN A 1 227 ? -21.880 -38.188 24.792 1.00 35.59 227 ASN A N 1
ATOM 1811 C CA . ASN A 1 227 ? -21.351 -38.318 26.149 1.00 35.59 227 ASN A CA 1
ATOM 1812 C C . ASN A 1 227 ? -21.988 -37.263 27.065 1.00 35.59 227 ASN A C 1
ATOM 1814 O O . ASN A 1 227 ? -21.712 -36.071 26.934 1.00 35.59 227 ASN A O 1
ATOM 1818 N N . GLU A 1 228 ? -22.848 -37.727 27.966 1.00 40.31 228 GLU A N 1
ATOM 1819 C CA . GLU A 1 228 ? -23.365 -36.975 29.105 1.00 40.31 228 GLU A CA 1
ATOM 1820 C C . GLU A 1 228 ? -22.249 -36.833 30.146 1.00 40.31 228 GLU A C 1
ATOM 1822 O O . GLU A 1 228 ? -21.643 -37.823 30.558 1.00 40.31 228 GLU A O 1
ATOM 1827 N N . THR A 1 229 ? -21.993 -35.606 30.582 1.00 39.62 229 THR A N 1
ATOM 1828 C CA . THR A 1 229 ? -21.394 -35.331 31.889 1.00 39.62 229 THR A CA 1
ATOM 1829 C C . THR A 1 229 ? -22.118 -34.123 32.454 1.00 39.62 229 THR A C 1
ATOM 1831 O O . THR A 1 229 ? -21.868 -32.993 32.030 1.00 39.62 229 THR A O 1
ATOM 1834 N N . ASP A 1 230 ? -23.058 -34.415 33.351 1.00 40.31 230 ASP A N 1
ATOM 1835 C CA . ASP A 1 230 ? -23.527 -33.504 34.387 1.00 40.31 230 ASP A CA 1
ATOM 1836 C C . ASP A 1 230 ? -22.318 -33.007 35.180 1.00 40.31 230 ASP A C 1
ATOM 1838 O O . ASP A 1 230 ? -21.534 -33.812 35.677 1.00 40.31 230 ASP A O 1
ATOM 1842 N N . ASP A 1 231 ? -22.186 -31.692 35.308 1.00 40.59 231 ASP A N 1
ATOM 1843 C CA . ASP A 1 231 ? -21.439 -31.080 36.400 1.00 40.59 231 ASP A CA 1
ATOM 1844 C C . ASP A 1 231 ? -22.221 -29.838 36.839 1.00 40.59 231 ASP A C 1
ATOM 1846 O O . ASP A 1 231 ? -22.266 -28.810 36.157 1.00 40.59 231 ASP A O 1
ATOM 1850 N N . ASP A 1 232 ? -22.887 -29.998 37.981 1.00 40.09 232 ASP A N 1
ATOM 1851 C CA . ASP A 1 232 ? -23.547 -28.965 38.763 1.00 40.09 232 ASP A CA 1
ATOM 1852 C C . ASP A 1 232 ? -22.589 -27.792 39.024 1.00 40.09 232 ASP A C 1
ATOM 1854 O O . ASP A 1 232 ? -21.541 -27.960 39.656 1.00 40.09 232 ASP A O 1
ATOM 1858 N N . LEU A 1 233 ? -22.961 -26.578 38.601 1.00 39.66 233 LEU A N 1
ATOM 1859 C CA . LEU A 1 233 ? -22.318 -25.366 39.100 1.00 39.66 233 LEU A CA 1
ATOM 1860 C C . LEU A 1 233 ? -23.351 -24.382 39.646 1.00 39.66 233 LEU A C 1
ATOM 1862 O O . LEU A 1 233 ? -24.231 -23.880 38.950 1.00 39.66 233 LEU A O 1
ATOM 1866 N N . ASP A 1 234 ? -23.182 -24.186 40.944 1.00 37.09 234 ASP A N 1
ATOM 1867 C CA . ASP A 1 234 ? -24.013 -23.524 41.928 1.00 37.09 234 ASP A CA 1
ATOM 1868 C C . ASP A 1 234 ? -24.392 -22.076 41.577 1.00 37.09 234 ASP A C 1
ATOM 1870 O O . ASP A 1 234 ? -23.622 -21.305 40.996 1.00 37.09 234 ASP A O 1
ATOM 1874 N N . SER A 1 235 ? -25.611 -21.717 41.972 1.00 36.56 235 SER A N 1
ATOM 1875 C CA . SER A 1 235 ? -26.204 -20.396 41.793 1.00 36.56 235 SER A CA 1
ATOM 1876 C C . SER A 1 235 ? -25.611 -19.423 42.810 1.00 36.56 235 SER A C 1
ATOM 1878 O O . SER A 1 235 ? -25.995 -19.419 43.975 1.00 36.56 235 SER A O 1
ATOM 1880 N N . LEU A 1 236 ? -24.696 -18.555 42.375 1.00 41.16 236 LEU A N 1
ATOM 1881 C CA . LEU A 1 236 ? -24.239 -17.436 43.198 1.00 41.16 236 LEU A CA 1
ATOM 1882 C C . LEU A 1 236 ? -25.285 -16.312 43.173 1.00 41.16 236 LEU A C 1
ATOM 1884 O O . LEU A 1 236 ? -25.338 -15.508 42.242 1.00 41.16 236 LEU A O 1
ATOM 1888 N N . GLU A 1 237 ? -26.107 -16.260 44.223 1.00 36.25 237 GLU A N 1
ATOM 1889 C CA . GLU A 1 237 ? -26.875 -15.075 44.613 1.00 36.25 237 GLU A CA 1
ATOM 1890 C C . GLU A 1 237 ? -25.923 -13.888 44.825 1.00 36.25 237 GLU A C 1
ATOM 1892 O O . GLU A 1 237 ? -25.081 -13.888 45.725 1.00 36.25 237 GLU A O 1
ATOM 1897 N N . VAL A 1 238 ? -26.057 -12.849 43.997 1.00 38.03 238 VAL A N 1
ATOM 1898 C CA . VAL A 1 238 ? -25.355 -11.577 44.199 1.00 38.03 238 VAL A CA 1
ATOM 1899 C C . VAL A 1 238 ? -26.256 -10.663 45.026 1.00 38.03 238 VAL A C 1
ATOM 1901 O O . VAL A 1 238 ? -27.213 -10.079 44.522 1.00 38.03 238 VAL A O 1
ATOM 1904 N N . ASP A 1 239 ? -25.929 -10.576 46.316 1.00 31.53 239 ASP A N 1
ATOM 1905 C CA . ASP A 1 239 ? -26.528 -9.699 47.326 1.00 31.53 239 ASP A CA 1
ATOM 1906 C C . ASP A 1 239 ? -26.440 -8.224 46.880 1.00 31.53 239 ASP A C 1
ATOM 1908 O O . ASP A 1 239 ? -25.361 -7.628 46.786 1.00 31.53 239 ASP A O 1
ATOM 1912 N N . SER A 1 240 ? -27.590 -7.628 46.567 1.00 36.94 240 SER A N 1
ATOM 1913 C CA . SER A 1 240 ? -27.734 -6.228 46.175 1.00 36.94 240 SER A CA 1
ATOM 1914 C C . SER A 1 240 ? -27.562 -5.314 47.388 1.00 36.94 240 SER A C 1
ATOM 1916 O O . SER A 1 240 ? -28.523 -5.018 48.100 1.00 36.94 240 SER A O 1
ATOM 1918 N N . ARG A 1 241 ? -26.335 -4.831 47.610 1.00 34.16 241 ARG A N 1
ATOM 1919 C CA . ARG A 1 241 ? -26.052 -3.763 48.578 1.00 34.16 241 ARG A CA 1
ATOM 1920 C C . ARG A 1 241 ? -25.851 -2.431 47.869 1.00 34.16 241 ARG A C 1
ATOM 1922 O O . ARG A 1 241 ? -24.880 -2.220 47.151 1.00 34.16 241 ARG A O 1
ATOM 1929 N N . THR A 1 242 ? -26.794 -1.533 48.111 1.00 35.66 242 THR A N 1
ATOM 1930 C CA . THR A 1 242 ? -26.733 -0.097 47.846 1.00 35.66 242 THR A CA 1
ATOM 1931 C C . THR A 1 242 ? -25.513 0.522 48.535 1.00 35.66 242 THR A C 1
ATOM 1933 O O . THR A 1 242 ? -25.363 0.405 49.750 1.00 35.66 242 THR A O 1
ATOM 1936 N N . ALA A 1 243 ? -24.664 1.220 47.778 1.00 35.62 243 ALA A N 1
ATOM 1937 C CA . ALA A 1 243 ? -23.617 2.079 48.324 1.00 35.62 243 ALA A CA 1
ATOM 1938 C C . ALA A 1 243 ? -23.625 3.430 47.595 1.00 35.62 243 ALA A C 1
ATOM 1940 O O . ALA A 1 243 ? -23.354 3.524 46.399 1.00 35.62 243 ALA A O 1
ATOM 1941 N N . GLU A 1 244 ? -23.993 4.468 48.341 1.00 32.66 244 GLU A N 1
ATOM 1942 C CA . GLU A 1 244 ? -23.995 5.864 47.923 1.00 32.66 244 GLU A CA 1
ATOM 1943 C C . GLU A 1 244 ? -22.563 6.419 47.781 1.00 32.66 244 GLU A C 1
ATOM 1945 O O . GLU A 1 244 ? -21.721 6.247 48.657 1.00 32.66 244 GLU A O 1
ATOM 1950 N N . GLY A 1 245 ? -22.346 7.118 46.663 1.00 34.25 245 GLY A N 1
ATOM 1951 C CA . GLY A 1 245 ? -21.381 8.185 46.365 1.00 34.25 245 GLY A CA 1
ATOM 1952 C C . GLY A 1 245 ? -20.055 8.328 47.130 1.00 34.25 245 GLY A C 1
ATOM 1953 O O . GLY A 1 245 ? -20.031 8.710 48.299 1.00 34.25 245 GLY A O 1
ATOM 1954 N N . LYS A 1 246 ? -18.953 8.306 46.364 1.00 32.53 246 LYS A N 1
ATOM 1955 C CA . LYS A 1 246 ? -17.969 9.408 46.247 1.00 32.53 246 LYS A CA 1
ATOM 1956 C C . LYS A 1 246 ? -17.029 9.154 45.062 1.00 32.53 246 LYS A C 1
ATOM 1958 O O . LYS A 1 246 ? -16.766 8.013 44.715 1.00 32.53 246 LYS A O 1
ATOM 1963 N N . SER A 1 247 ? -16.607 10.237 44.413 1.00 45.41 247 SER A N 1
ATOM 1964 C CA . SER A 1 247 ? -15.797 10.251 43.192 1.00 45.41 247 SER A CA 1
ATOM 1965 C C . SER A 1 247 ? -14.468 9.518 43.367 1.00 45.41 247 SER A C 1
ATOM 1967 O O . SER A 1 247 ? -13.658 9.931 44.196 1.00 45.41 247 SER A O 1
ATOM 1969 N N . GLU A 1 248 ? -14.216 8.513 42.536 1.00 43.69 248 GLU A N 1
ATOM 1970 C CA . GLU A 1 248 ? -12.880 7.961 42.334 1.00 43.69 248 GLU A CA 1
ATOM 1971 C C . GLU A 1 248 ? -12.529 8.048 40.851 1.00 43.69 248 GLU A C 1
ATOM 1973 O O . GLU A 1 248 ? -13.305 7.666 39.972 1.00 43.69 248 GLU A O 1
ATOM 1978 N N . ASP A 1 249 ? -11.371 8.648 40.599 1.00 33.22 249 ASP A N 1
ATOM 1979 C CA . ASP A 1 249 ? -10.791 8.862 39.287 1.00 33.22 249 ASP A CA 1
ATOM 1980 C C . ASP A 1 249 ? -10.693 7.540 38.518 1.00 33.22 249 ASP A C 1
ATOM 1982 O O . ASP A 1 249 ? -10.056 6.578 38.953 1.00 33.22 249 ASP A O 1
ATOM 1986 N N . VAL A 1 250 ? -11.312 7.501 37.337 1.00 36.62 250 VAL A N 1
ATOM 1987 C CA . VAL A 1 250 ? -11.185 6.390 36.392 1.00 36.62 250 VAL A CA 1
ATOM 1988 C C . VAL A 1 250 ? -9.745 6.372 35.882 1.00 36.62 250 VAL A C 1
ATOM 1990 O O . VAL A 1 250 ? -9.389 7.071 34.931 1.00 36.62 250 VAL A O 1
ATOM 1993 N N . TYR A 1 251 ? -8.899 5.572 36.526 1.00 34.62 251 TYR A N 1
ATOM 1994 C CA . TYR A 1 251 ? -7.550 5.288 36.057 1.00 34.62 251 TYR A CA 1
ATOM 1995 C C . TYR A 1 251 ? -7.638 4.377 34.827 1.00 34.62 251 TYR A C 1
ATOM 1997 O O . TYR A 1 251 ? -7.657 3.149 34.921 1.00 34.62 251 TYR A O 1
ATOM 2005 N N . VAL A 1 252 ? -7.735 4.986 33.644 1.00 38.25 252 VAL A N 1
ATOM 2006 C CA . VAL A 1 252 ? -7.545 4.282 32.374 1.00 38.25 252 VAL A CA 1
ATOM 2007 C C . VAL A 1 252 ? -6.073 3.890 32.302 1.00 38.25 252 VAL A C 1
ATOM 2009 O O . VAL A 1 252 ? -5.200 4.748 32.206 1.00 38.25 252 VAL A O 1
ATOM 2012 N N . SER A 1 253 ? -5.786 2.589 32.368 1.00 37.09 253 SER A N 1
ATOM 2013 C CA . SER A 1 253 ? -4.440 2.067 32.136 1.00 37.09 253 SER A CA 1
ATOM 2014 C C . SER A 1 253 ? -4.032 2.343 30.684 1.00 37.09 253 SER A C 1
ATOM 2016 O O . SER A 1 253 ? -4.326 1.571 29.771 1.00 37.09 253 SER A O 1
ATOM 2018 N N . GLU A 1 254 ? -3.357 3.470 30.461 1.00 33.56 254 GLU A N 1
ATOM 2019 C CA . GLU A 1 254 ? -2.531 3.693 29.279 1.00 33.56 254 GLU A CA 1
ATOM 2020 C C . GLU A 1 254 ? -1.342 2.727 29.345 1.00 33.56 254 GLU A C 1
ATOM 2022 O O . GLU A 1 254 ? -0.284 3.035 29.892 1.00 33.56 254 GLU A O 1
ATOM 2027 N N . TYR A 1 255 ? -1.479 1.545 28.744 1.00 43.12 255 TYR A N 1
ATOM 2028 C CA . TYR A 1 255 ? -0.301 0.827 28.260 1.00 43.12 255 TYR A CA 1
ATOM 2029 C C . TYR A 1 255 ? 0.228 1.557 27.020 1.00 43.12 255 TYR A C 1
ATOM 2031 O O . TYR A 1 255 ? 0.011 1.161 25.874 1.00 43.12 255 TYR A O 1
ATOM 2039 N N . GLN A 1 256 ? 0.924 2.664 27.278 1.00 34.16 256 GLN A N 1
ATOM 2040 C CA . GLN A 1 256 ? 1.772 3.362 26.326 1.00 34.16 256 GLN A CA 1
ATOM 2041 C C . GLN A 1 256 ? 2.937 2.424 25.975 1.00 34.16 256 GLN A C 1
ATOM 2043 O O . GLN A 1 256 ? 3.962 2.388 26.656 1.00 34.16 256 GLN A O 1
ATOM 2048 N N . MET A 1 257 ? 2.799 1.637 24.906 1.00 43.00 257 MET A N 1
ATOM 2049 C CA . MET A 1 257 ? 3.960 1.021 24.262 1.00 43.00 257 MET A CA 1
ATOM 2050 C C . MET A 1 257 ? 4.774 2.160 23.642 1.00 43.00 257 MET A C 1
ATOM 2052 O O . MET A 1 257 ? 4.462 2.647 22.556 1.00 43.00 257 MET A O 1
ATOM 2056 N N . GLY A 1 258 ? 5.764 2.649 24.391 1.00 34.41 258 GLY A N 1
ATOM 2057 C CA . GLY A 1 258 ? 6.658 3.714 23.952 1.00 34.41 258 GLY A CA 1
ATOM 2058 C C . GLY A 1 258 ? 7.385 3.349 22.649 1.00 34.41 258 GLY A C 1
ATOM 2059 O O . GLY A 1 258 ? 7.616 2.167 22.378 1.00 34.41 258 GLY A O 1
ATOM 2060 N N . PRO A 1 259 ? 7.760 4.341 21.824 1.00 39.78 259 PRO A N 1
ATOM 2061 C CA . PRO A 1 259 ? 8.493 4.084 20.595 1.00 39.78 259 PRO A CA 1
ATOM 2062 C C . PRO A 1 259 ? 9.869 3.494 20.924 1.00 39.78 259 PRO A C 1
ATOM 2064 O O . PRO A 1 259 ? 10.677 4.101 21.629 1.00 39.78 259 PRO A O 1
ATOM 2067 N N . LEU A 1 260 ? 10.141 2.303 20.390 1.00 43.88 260 LEU A N 1
ATOM 2068 C CA . LEU A 1 260 ? 11.475 1.714 20.384 1.00 43.88 260 LEU A CA 1
ATOM 2069 C C . LEU A 1 260 ? 12.390 2.614 19.544 1.00 43.88 260 LEU A C 1
ATOM 2071 O O . LEU A 1 260 ? 12.251 2.712 18.326 1.00 43.88 260 LEU A O 1
ATOM 2075 N N . SER A 1 261 ? 13.304 3.304 20.225 1.00 38.62 261 SER A N 1
ATOM 2076 C CA . SER A 1 261 ? 14.380 4.079 19.610 1.00 38.62 261 SER A CA 1
ATOM 2077 C C . SER A 1 261 ? 15.178 3.195 18.637 1.00 38.62 261 SER A C 1
ATOM 2079 O O . SER A 1 261 ? 15.522 2.065 18.996 1.00 38.62 261 SER A O 1
ATOM 2081 N N . PRO A 1 262 ? 15.496 3.670 17.419 1.00 41.22 262 PRO A N 1
ATOM 2082 C CA . PRO A 1 262 ? 16.342 2.921 16.506 1.00 41.22 262 PRO A CA 1
ATOM 2083 C C . PRO A 1 262 ? 17.750 2.808 17.096 1.00 41.22 262 PRO A C 1
ATOM 2085 O O . PRO A 1 262 ? 18.410 3.809 17.387 1.00 41.22 262 PRO A O 1
ATOM 2088 N N . ALA A 1 263 ? 18.205 1.568 17.274 1.00 40.12 263 ALA A N 1
ATOM 2089 C CA . ALA A 1 263 ? 19.564 1.252 17.675 1.00 40.12 263 ALA A CA 1
ATOM 2090 C C . ALA A 1 263 ? 20.569 1.993 16.775 1.00 40.12 263 ALA A C 1
ATOM 2092 O O . ALA A 1 263 ? 20.575 1.833 15.553 1.00 40.12 263 ALA A O 1
ATOM 2093 N N . LYS A 1 264 ? 21.422 2.813 17.398 1.00 39.19 264 LYS A N 1
ATOM 2094 C CA . LYS A 1 264 ? 22.590 3.423 16.763 1.00 39.19 264 LYS A CA 1
ATOM 2095 C C . LYS A 1 264 ? 23.509 2.309 16.264 1.00 39.19 264 LYS A C 1
ATOM 2097 O O . LYS A 1 264 ? 24.109 1.594 17.061 1.00 39.19 264 LYS A O 1
ATOM 2102 N N . ILE A 1 265 ? 23.629 2.191 14.947 1.00 44.56 265 ILE A N 1
ATOM 2103 C CA . ILE A 1 265 ? 24.710 1.445 14.303 1.00 44.56 265 ILE A CA 1
ATOM 2104 C C . ILE A 1 265 ? 26.007 2.231 14.565 1.00 44.56 265 ILE A C 1
ATOM 2106 O O . ILE A 1 265 ? 26.041 3.428 14.264 1.00 44.56 265 ILE A O 1
ATOM 2110 N N . PRO A 1 266 ? 27.071 1.627 15.123 1.00 39.56 266 PRO A N 1
ATOM 2111 C CA . PRO A 1 266 ? 28.356 2.299 15.240 1.00 39.56 266 PRO A CA 1
ATOM 2112 C C . PRO A 1 266 ? 28.967 2.420 13.842 1.00 39.56 266 PRO A C 1
ATOM 2114 O O . PRO A 1 266 ? 29.287 1.418 13.205 1.00 39.56 266 PRO A O 1
ATOM 2117 N N . VAL A 1 267 ? 29.118 3.649 13.351 1.00 41.94 267 VAL A N 1
ATOM 2118 C CA . VAL A 1 267 ? 29.966 3.934 12.191 1.00 41.94 267 VAL A CA 1
ATOM 2119 C C . VAL A 1 267 ? 31.407 3.937 12.688 1.00 41.94 267 VAL A C 1
ATOM 2121 O O . VAL A 1 267 ? 31.858 4.883 13.330 1.00 41.94 267 VAL A O 1
ATOM 2124 N N . GLU A 1 268 ? 32.114 2.845 12.421 1.00 40.28 268 GLU A N 1
ATOM 2125 C CA . GLU A 1 268 ? 33.556 2.733 12.611 1.00 40.28 268 GLU A CA 1
ATOM 2126 C C . GLU A 1 268 ? 34.260 3.610 11.564 1.00 40.28 268 GLU A C 1
ATOM 2128 O O . GLU A 1 268 ? 34.377 3.262 10.387 1.00 40.28 268 GLU A O 1
ATOM 2133 N N . VAL A 1 269 ? 34.677 4.806 11.984 1.00 47.28 269 VAL A N 1
ATOM 2134 C CA . VAL A 1 269 ? 35.483 5.718 11.169 1.00 47.28 269 VAL A CA 1
ATOM 2135 C C . VAL A 1 269 ? 36.920 5.206 11.169 1.00 47.28 269 VAL A C 1
ATOM 2137 O O . VAL A 1 269 ? 37.645 5.327 12.153 1.00 47.28 269 VAL A O 1
ATOM 2140 N N . ARG A 1 270 ? 37.331 4.621 10.044 1.00 48.47 270 ARG A N 1
ATOM 2141 C CA . ARG A 1 270 ? 38.718 4.230 9.781 1.00 48.47 270 ARG A CA 1
ATOM 2142 C C . ARG A 1 270 ? 39.551 5.498 9.488 1.00 48.47 270 ARG A C 1
ATOM 2144 O O . ARG A 1 270 ? 39.110 6.310 8.670 1.00 48.47 270 ARG A O 1
ATOM 2151 N N . PRO A 1 271 ? 40.727 5.704 10.110 1.00 49.84 271 PRO A N 1
ATOM 2152 C CA . PRO A 1 271 ? 41.544 6.887 9.860 1.00 49.84 271 PRO A CA 1
ATOM 2153 C C . PRO A 1 271 ? 42.219 6.790 8.484 1.00 49.84 271 PRO A C 1
ATOM 2155 O O . PRO A 1 271 ? 42.750 5.742 8.116 1.00 49.84 271 PRO A O 1
ATOM 2158 N N . LYS A 1 272 ? 42.201 7.885 7.715 1.00 48.19 272 LYS A N 1
ATOM 2159 C CA . LYS A 1 272 ? 43.099 8.058 6.568 1.00 48.19 272 LYS A CA 1
ATOM 2160 C C . LYS A 1 272 ? 44.432 8.574 7.091 1.00 48.19 272 LYS A C 1
ATOM 2162 O O . LYS A 1 272 ? 44.507 9.704 7.568 1.00 48.19 272 LYS A O 1
ATOM 2167 N N . GLU A 1 273 ? 45.456 7.738 6.996 1.00 51.84 273 GLU A N 1
ATOM 2168 C CA . GLU A 1 273 ? 46.837 8.172 7.148 1.00 51.84 273 GLU A CA 1
ATOM 2169 C C . GLU A 1 273 ? 47.255 9.067 5.977 1.00 51.84 273 GLU A C 1
ATOM 2171 O O . GLU A 1 273 ? 46.858 8.865 4.826 1.00 51.84 273 GLU A O 1
ATOM 2176 N N . ALA A 1 274 ? 48.039 10.084 6.320 1.00 49.75 274 ALA A N 1
ATOM 2177 C CA . ALA A 1 274 ? 48.757 10.955 5.410 1.00 49.75 274 ALA A CA 1
ATOM 2178 C C . ALA A 1 274 ? 49.966 10.221 4.809 1.00 49.75 274 ALA A C 1
ATOM 2180 O O . ALA A 1 274 ? 50.618 9.445 5.505 1.00 49.75 274 ALA A O 1
ATOM 2181 N N . GLY A 1 275 ? 50.325 10.520 3.558 1.00 51.66 275 GLY A N 1
ATOM 2182 C CA . GLY A 1 275 ? 51.602 10.063 3.013 1.00 51.66 275 GLY A CA 1
ATOM 2183 C C . GLY A 1 275 ? 51.832 10.361 1.532 1.00 51.66 275 GLY A C 1
ATOM 2184 O O . GLY A 1 275 ? 51.390 9.580 0.698 1.00 51.66 275 GLY A O 1
ATOM 2185 N N . SER A 1 276 ? 52.627 11.419 1.300 1.00 44.44 276 SER A N 1
ATOM 2186 C CA . SER A 1 276 ? 53.312 11.884 0.068 1.00 44.44 276 SER A CA 1
ATOM 2187 C C . SER A 1 276 ? 52.479 12.454 -1.076 1.00 44.44 276 SER A C 1
ATOM 2189 O O . SER A 1 276 ? 51.808 11.687 -1.793 1.00 44.44 276 SER A O 1
#

Organism: Acanthoscelides obtectus (NCBI:txid200917)

Radius of gyration: 39.36 Å; chains: 1; bounding box: 103×113×97 Å

Sequence (276 aa):
MIYKEAQAECQRAAALYKKAHGVHAAAKETVALAEQRFLENRDEWQFDNAWQEMLNHATMKVMEAENEKAESGREHQRRAKICADIEEKLKHEEEKAGRAISKARAYFDEKQLCQEQLNTQKERIESLKRDIIAAKQHYSQTLKNLEQISNEIHEKRRDVLLRGPREPGVGAELNVAFHEGPHKEPAESAHQELPDIANELDKCYIRRTTGASSVNASSATSDRDGNETDDDLDSLEVDSRTAEGKSEDVYVSEYQMGPLSPAKIPVEVRPKEAGS

Foldseek 3Di:
DVLVVLVVQLVVLVVQLVVLVVQLVVLVVVLVVLVVVCVVCVVPDDPDPVSVVVNVVSVVSNVVSVVSNVVSVVSSVVSVVVSVVVVVVVVVVCVVCVVVCVVCVVVVVVVVVVVVVVVVVVVVVVVVVVVVVVVVVVVVVVVVVVVVVVVVVVVVVVVVVVVDDDDDDDDDDDDPDDDPDDDDDDDDDPDPPDPDPVVVVVVVVVCVVPPPDDDDDDDDDDDDDDDDDDDDDDDDDDDDDDDDDDDDDPPDPPPPPDDDDPDDDDDPDDDDDDDD

Secondary structure (DSSP, 8-state):
-HHHHHHHHHHHHHHHHHHHHHHHHHHHHHHHHHHHHHHHTTTT----HHHHHHHHHHHHHHHHHHHHHHHHHHHHHHHHHHHHHHHHHHHHHHHHHHHHHHHHHHHHHHHHHHHHHHHHHHHHHHHHHHHHHHHHHHHHHHHHHHHHHHHHHHHHHHHHHHHS--PPP-----------------------PPP-HHHHHHHHHHHHHHSS------------------------------------------------PPP-------------

pLDDT: mean 74.26, std 25.57, range [31.53, 98.75]

InterPro domains:
  IPR007940 SH3-binding 5 [PF05276] (3-159)
  IPR007940 SH3-binding 5 [PTHR19423] (4-234)